Protein AF-A0A2V9K4S4-F1 (afdb_monomer)

Foldseek 3Di:
DDDDPVVVVVVVVVVVVVVPPPPPPQPDWFKKKKKWKDAPQKTKIWIAGPVRQKTKIKMFGRGHNFQDKFQAQDKDWNKDKAFRDWDVGTFIWMHHRNRTFRGKGKIKIKGWDIDHWHRDAFDKGKDKTKIKMKMKMWGFDDSPDPDTHTDWIKIWIWIWIKIWIWHWYPDVRTMIITRMIMIITITTIGTDDDPVVVVVVVVVVVVVVVVVVVVVVVVVD

Solvent-accessible surface area (backbone atoms only — not comparable to full-atom values): 11415 Å² total; per-residue (Å²): 136,85,77,66,73,69,63,58,55,56,56,48,51,58,50,50,58,65,68,69,49,91,66,80,65,74,53,68,74,37,60,32,39,34,41,33,38,36,20,77,32,23,36,34,41,40,39,36,22,92,85,64,47,35,36,40,36,28,37,28,48,86,36,60,50,48,61,48,78,35,54,54,69,36,86,35,81,53,60,47,73,50,66,44,32,38,72,91,43,32,43,28,27,34,34,49,74,84,50,69,17,61,32,39,41,52,32,40,38,36,44,32,55,72,45,61,56,80,81,43,74,77,36,80,42,77,46,81,38,57,27,38,37,40,34,41,45,35,28,21,36,50,87,92,42,99,73,54,44,80,74,49,38,30,40,38,38,40,39,35,41,35,40,36,39,29,33,23,42,98,47,91,76,46,30,34,42,26,33,35,33,39,38,42,38,42,36,35,39,33,53,51,81,54,72,68,58,55,50,52,48,52,53,50,50,51,55,50,53,54,51,55,54,52,54,55,59,62,75,75,109

Nearest PDB structures (foldseek):
  2rck-assembly2_B  TM=4.624E-01  e=2.978E+00  Galleria mellonella
  4afk-assembly1_A  TM=1.772E-01  e=1.217E+00  Pseudomonas aeruginosa PAO1
  8rqp-assembly1_A  TM=1.775E-01  e=1.724E+00  Pseudomonas aeruginosa
  4frt-assembly1_A  TM=1.230E-01  e=5.774E-01  Pseudomonas aeruginosa PAO1
  8the-assembly1_A  TM=1.384E-01  e=6.599E+00  Pseudomonas aeruginosa

pLDDT: mean 80.2, std 16.38, range [37.44, 97.75]

Structure (mmCIF, N/CA/C/O backbone):
data_AF-A0A2V9K4S4-F1
#
_entry.id   AF-A0A2V9K4S4-F1
#
loop_
_atom_site.group_PDB
_atom_site.id
_atom_site.type_symbol
_atom_site.label_atom_id
_atom_site.label_alt_id
_atom_site.label_comp_id
_atom_site.label_asym_id
_atom_site.label_entity_id
_atom_site.label_seq_id
_atom_site.pdbx_PDB_ins_code
_atom_site.Cartn_x
_atom_site.Cartn_y
_atom_site.Cartn_z
_atom_site.occupancy
_atom_site.B_iso_or_equiv
_atom_site.auth_seq_id
_atom_site.auth_comp_id
_atom_site.auth_asym_id
_atom_site.auth_atom_id
_atom_site.pdbx_PDB_model_num
ATOM 1 N N . MET A 1 1 ? -33.717 -17.480 49.286 1.00 43.88 1 MET A N 1
ATOM 2 C CA . MET A 1 1 ? -32.577 -16.594 49.624 1.00 43.88 1 MET A CA 1
ATOM 3 C C . MET A 1 1 ? -32.589 -15.380 48.701 1.00 43.88 1 MET A C 1
ATOM 5 O O . MET A 1 1 ? -32.418 -15.544 47.500 1.00 43.88 1 MET A O 1
ATOM 9 N N . LYS A 1 2 ? -32.867 -14.184 49.236 1.00 39.25 2 LYS A N 1
ATOM 10 C CA . LYS A 1 2 ? -32.843 -12.912 48.493 1.00 39.25 2 LYS A CA 1
ATOM 11 C C . LYS A 1 2 ? -31.396 -12.405 48.439 1.00 39.25 2 LYS A C 1
ATOM 13 O O . LYS A 1 2 ? -30.795 -12.186 49.483 1.00 39.25 2 LYS A O 1
ATOM 18 N N . LEU A 1 3 ? -30.833 -12.258 47.239 1.00 40.00 3 LEU A N 1
ATOM 19 C CA . LEU A 1 3 ? -29.542 -11.590 47.038 1.00 40.00 3 LEU A CA 1
ATOM 20 C C . LEU A 1 3 ? -29.690 -10.085 47.355 1.00 40.00 3 LEU A C 1
ATOM 22 O O . LEU A 1 3 ? -30.688 -9.496 46.931 1.00 40.00 3 LEU A O 1
ATOM 26 N N . PRO A 1 4 ? -28.740 -9.455 48.072 1.00 44.28 4 PRO A N 1
ATOM 27 C CA . PRO A 1 4 ? -28.798 -8.030 48.396 1.00 44.28 4 PRO A CA 1
ATOM 28 C C . PRO A 1 4 ? -28.756 -7.167 47.124 1.00 44.28 4 PRO A C 1
ATOM 30 O O . PRO A 1 4 ? -27.936 -7.382 46.228 1.00 44.28 4 PRO A O 1
ATOM 33 N N . GLY A 1 5 ? -29.675 -6.197 47.040 1.00 42.91 5 GLY A N 1
ATOM 34 C CA . GLY A 1 5 ? -29.972 -5.404 45.838 1.00 42.91 5 GLY A CA 1
ATOM 35 C C . GLY A 1 5 ? -28.813 -4.561 45.296 1.00 42.91 5 GLY A C 1
ATOM 36 O O . GLY A 1 5 ? -28.793 -4.252 44.108 1.00 42.91 5 GLY A O 1
ATOM 37 N N . THR A 1 6 ? -27.803 -4.270 46.111 1.00 46.97 6 THR A N 1
ATOM 38 C CA . THR A 1 6 ? -26.601 -3.524 45.712 1.00 46.97 6 THR A CA 1
ATOM 39 C C . THR A 1 6 ? -25.711 -4.291 44.731 1.00 46.97 6 THR A C 1
ATOM 41 O O . THR A 1 6 ? -25.115 -3.678 43.854 1.00 46.97 6 THR A O 1
ATOM 44 N N . PHE A 1 7 ? -25.688 -5.629 44.775 1.00 43.53 7 PHE A N 1
ATOM 45 C CA . PHE A 1 7 ? -24.858 -6.444 43.871 1.00 43.53 7 PHE A CA 1
ATOM 46 C C . PHE A 1 7 ? -25.401 -6.536 42.437 1.00 43.53 7 PHE A C 1
ATOM 48 O O . PHE A 1 7 ? -24.653 -6.833 41.504 1.00 43.53 7 PHE A O 1
ATOM 55 N N . ARG A 1 8 ? -26.705 -6.290 42.245 1.00 44.97 8 ARG A N 1
ATOM 56 C CA . ARG A 1 8 ? -27.320 -6.282 40.910 1.00 44.97 8 ARG A CA 1
ATOM 57 C C . ARG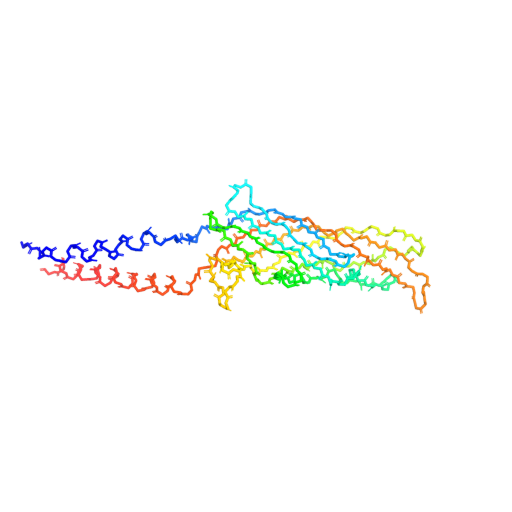 A 1 8 ? -26.934 -5.037 40.119 1.00 44.97 8 ARG A C 1
ATOM 59 O O . ARG A 1 8 ? -26.759 -5.145 38.915 1.00 44.97 8 ARG A O 1
ATOM 66 N N . VAL A 1 9 ? -26.750 -3.899 40.786 1.00 45.00 9 VAL A N 1
ATOM 67 C CA . VAL A 1 9 ? -26.486 -2.613 40.125 1.00 45.00 9 VAL A CA 1
ATOM 68 C C . VAL A 1 9 ? -25.034 -2.519 39.651 1.00 45.00 9 VAL A C 1
ATOM 70 O O . VAL A 1 9 ? -24.797 -2.153 38.505 1.00 45.00 9 VAL A O 1
ATOM 73 N N . THR A 1 10 ? -24.061 -2.952 40.460 1.00 46.62 10 THR A N 1
ATOM 74 C CA . THR A 1 10 ? -22.633 -2.918 40.085 1.00 46.62 10 THR A CA 1
ATOM 75 C C . THR A 1 10 ? -22.291 -3.914 38.976 1.00 46.62 10 THR A C 1
ATOM 77 O O . THR A 1 10 ? -21.499 -3.608 38.089 1.00 46.62 10 THR A O 1
ATOM 80 N N . GLY A 1 11 ? -22.917 -5.098 38.988 1.00 43.78 11 GLY A N 1
ATOM 81 C CA . GLY A 1 11 ? -22.757 -6.090 37.922 1.00 43.78 11 GLY A CA 1
ATOM 82 C C . GLY A 1 11 ? -23.377 -5.646 36.595 1.00 43.78 11 GLY A C 1
ATOM 83 O O . GLY A 1 11 ? -22.809 -5.925 35.543 1.00 43.78 11 GLY A O 1
ATOM 84 N N . PHE A 1 12 ? -24.503 -4.923 36.640 1.00 47.16 12 PHE A N 1
ATOM 85 C CA . PHE A 1 12 ? -25.131 -4.360 35.444 1.00 47.16 12 PHE A CA 1
ATOM 86 C C . PHE A 1 12 ? -24.310 -3.200 34.873 1.00 47.16 12 PHE A C 1
ATOM 88 O O . PHE A 1 12 ? -24.112 -3.171 33.667 1.00 47.16 12 PHE A O 1
ATOM 95 N N . PHE A 1 13 ? -23.753 -2.327 35.724 1.00 45.31 13 PHE A N 1
ATOM 96 C CA . PHE A 1 13 ? -22.882 -1.217 35.307 1.00 45.31 13 PHE A CA 1
ATOM 97 C C . PHE A 1 13 ? -21.573 -1.687 34.658 1.00 45.31 13 PHE A C 1
ATOM 99 O O . PHE A 1 13 ? -21.155 -1.145 33.640 1.00 45.31 13 PHE A O 1
ATOM 106 N N . LEU A 1 14 ? -20.936 -2.732 35.199 1.00 46.78 14 LEU A N 1
ATOM 107 C CA . LEU A 1 14 ? -19.751 -3.333 34.572 1.00 46.78 14 LEU A CA 1
ATOM 108 C C . LEU A 1 14 ? -20.085 -4.006 33.233 1.00 46.78 14 LEU A C 1
ATOM 110 O O . LEU A 1 14 ? -19.271 -3.949 32.312 1.00 46.78 14 LEU A O 1
ATOM 114 N N . LEU A 1 15 ? -21.279 -4.597 33.095 1.00 45.44 15 LEU A N 1
ATOM 115 C CA . LEU A 1 15 ? -21.742 -5.137 31.816 1.00 45.44 15 LEU A CA 1
ATOM 116 C C . LEU A 1 15 ? -22.005 -4.014 30.802 1.00 45.44 15 LEU A C 1
ATOM 118 O O . LEU A 1 15 ? -21.472 -4.073 29.699 1.00 45.44 15 LEU A O 1
ATOM 122 N N . THR A 1 16 ? -22.767 -2.976 31.155 1.00 47.03 16 THR A N 1
ATOM 123 C CA . THR A 1 16 ? -23.122 -1.887 30.228 1.00 47.03 16 THR A CA 1
ATOM 124 C C . THR A 1 16 ? -21.928 -1.020 29.838 1.00 47.03 16 THR A C 1
ATOM 126 O O . THR A 1 16 ? -21.837 -0.637 28.674 1.00 47.03 16 THR A O 1
ATOM 129 N N . CYS A 1 17 ? -20.963 -0.784 30.734 1.00 44.19 17 CYS A N 1
ATOM 130 C CA . CYS A 1 17 ? -19.711 -0.115 30.365 1.00 44.19 17 CYS A CA 1
ATOM 131 C C . CYS A 1 17 ? -18.834 -0.979 29.441 1.00 44.19 17 CYS A C 1
ATOM 133 O O . CYS A 1 17 ? -18.114 -0.435 28.614 1.00 44.19 17 CYS A O 1
ATOM 135 N N . CYS A 1 18 ? -18.918 -2.315 29.502 1.00 46.53 18 CYS A N 1
ATOM 136 C CA . CYS A 1 18 ? -18.235 -3.185 28.536 1.00 46.53 18 CYS A CA 1
ATOM 137 C C . CYS A 1 18 ? -18.920 -3.242 27.160 1.00 46.53 18 CYS A C 1
ATOM 139 O O . CYS A 1 18 ? -18.254 -3.585 26.186 1.00 46.53 18 CYS A O 1
ATOM 141 N N . PHE A 1 19 ? -20.220 -2.941 27.073 1.00 44.94 19 PHE A N 1
ATOM 142 C CA . PHE A 1 19 ? -20.984 -2.965 25.818 1.00 44.94 19 PHE A CA 1
ATOM 143 C C . PHE A 1 19 ? -21.022 -1.614 25.081 1.00 44.94 19 PHE A C 1
ATOM 145 O O . PHE A 1 19 ? -21.323 -1.613 23.895 1.00 44.94 19 PHE A O 1
ATOM 152 N N . ASN A 1 20 ? -20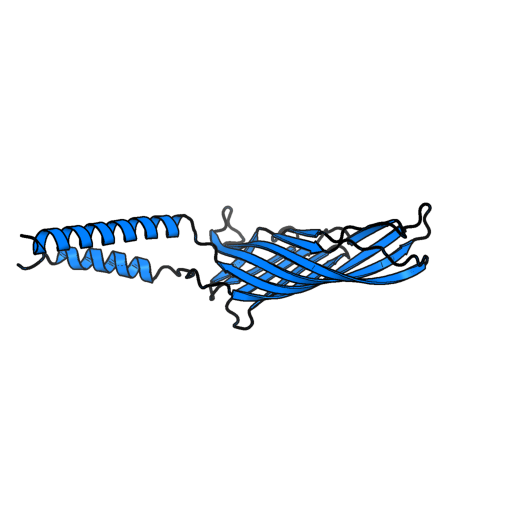.704 -0.496 25.749 1.00 37.44 20 ASN A N 1
ATOM 153 C CA . ASN A 1 20 ? -20.723 0.854 25.156 1.00 37.44 20 ASN A CA 1
ATOM 154 C C . ASN A 1 20 ? -19.343 1.467 24.882 1.00 37.44 20 ASN A C 1
ATOM 156 O O . ASN A 1 20 ? -19.267 2.588 24.388 1.00 37.44 20 ASN A O 1
ATOM 160 N N . ILE A 1 21 ? -18.245 0.760 25.163 1.00 42.72 21 ILE A N 1
ATOM 161 C CA . ILE A 1 21 ? -16.989 1.097 24.485 1.00 42.72 21 ILE A CA 1
ATOM 162 C C . ILE A 1 21 ? -17.223 0.705 23.022 1.00 42.72 21 ILE A C 1
ATOM 164 O O . ILE A 1 21 ? -17.661 -0.432 22.818 1.00 42.72 21 ILE A O 1
ATOM 168 N N . PRO A 1 22 ? -16.982 1.578 22.026 1.00 40.97 22 PRO A N 1
ATOM 169 C CA . PRO A 1 22 ? -16.933 1.178 20.625 1.00 40.97 22 PRO A CA 1
ATOM 170 C C . PRO A 1 22 ? -15.810 0.149 20.478 1.00 40.97 22 PRO A C 1
ATOM 172 O O . PRO A 1 22 ? -14.658 0.455 20.201 1.00 40.97 22 PRO A O 1
ATOM 175 N N . ARG A 1 23 ? -16.137 -1.103 20.787 1.00 44.53 23 ARG A N 1
ATOM 176 C CA . ARG A 1 23 ? -15.274 -2.245 20.587 1.00 44.53 23 ARG A CA 1
ATOM 177 C C . ARG A 1 23 ? -15.400 -2.522 19.113 1.00 44.53 23 ARG A C 1
ATOM 179 O O . ARG A 1 23 ? -16.420 -3.053 18.677 1.00 44.53 23 ARG A O 1
ATOM 186 N N . VAL A 1 24 ? -14.363 -2.161 18.370 1.00 47.00 24 VAL A N 1
ATOM 187 C CA . VAL A 1 24 ? -14.039 -2.848 17.127 1.00 47.00 24 VAL A CA 1
ATOM 188 C C . VAL A 1 24 ? -14.046 -4.327 17.507 1.00 47.00 24 VAL A C 1
ATOM 190 O O . VAL A 1 24 ? -13.157 -4.808 18.214 1.00 47.00 24 VAL A O 1
ATOM 193 N N . ARG A 1 25 ? -15.137 -5.037 17.190 1.00 50.06 25 ARG A N 1
ATOM 194 C CA . ARG A 1 25 ? -15.122 -6.494 17.250 1.00 50.06 25 ARG A CA 1
ATOM 195 C C . ARG A 1 25 ? -13.903 -6.900 16.432 1.00 50.06 25 ARG A C 1
ATOM 197 O O . ARG A 1 25 ? -13.607 -6.271 15.419 1.00 50.06 25 ARG A O 1
ATOM 204 N N . ALA A 1 26 ? -13.203 -7.944 16.860 1.00 52.16 26 ALA A N 1
ATOM 205 C CA . ALA A 1 26 ? -12.398 -8.707 15.922 1.00 52.16 26 ALA A CA 1
ATOM 206 C C . ALA A 1 26 ? -13.384 -9.352 14.935 1.00 52.16 26 ALA A C 1
ATOM 208 O O . ALA A 1 26 ? -13.735 -10.525 15.055 1.00 52.16 26 ALA A O 1
ATOM 209 N N . ASP A 1 27 ? -13.955 -8.528 14.061 1.00 62.06 27 ASP A N 1
ATOM 210 C CA . ASP A 1 27 ? -14.646 -8.968 12.877 1.00 62.06 27 ASP A CA 1
ATOM 211 C C . ASP A 1 27 ? -13.584 -9.714 12.071 1.00 62.06 27 ASP A C 1
ATOM 213 O O . ASP A 1 27 ? -12.399 -9.365 12.099 1.00 62.06 27 ASP A O 1
ATOM 217 N N . GLY A 1 28 ? -13.982 -10.844 11.491 1.00 75.06 28 GLY A N 1
ATOM 218 C CA . GLY A 1 28 ? -13.066 -11.686 10.734 1.00 75.06 28 GLY A CA 1
ATOM 219 C C . GLY A 1 28 ? -12.381 -10.912 9.599 1.00 75.06 28 GLY A C 1
ATOM 220 O O . GLY A 1 28 ? -12.667 -9.736 9.382 1.00 75.06 28 GLY A O 1
ATOM 221 N N . PRO A 1 29 ? -11.487 -11.567 8.848 1.00 90.56 29 PRO A N 1
ATOM 222 C CA . PRO A 1 29 ? -10.783 -10.928 7.742 1.00 90.56 29 PRO A CA 1
ATOM 223 C C . PRO A 1 29 ? -11.748 -10.166 6.819 1.00 90.56 29 PRO A C 1
ATOM 225 O O . PRO A 1 29 ? -12.690 -10.747 6.278 1.00 90.56 29 PRO A O 1
ATOM 228 N N . ILE A 1 30 ? -11.513 -8.866 6.661 1.00 94.81 30 ILE A N 1
ATOM 229 C CA . ILE A 1 30 ? -12.306 -7.965 5.826 1.00 94.81 30 ILE A CA 1
ATOM 230 C C . ILE A 1 30 ? -11.722 -8.020 4.414 1.00 94.81 30 ILE A C 1
ATOM 232 O O . ILE A 1 30 ? -10.539 -7.714 4.254 1.00 94.81 30 ILE A O 1
ATOM 236 N N . PRO A 1 31 ? -12.488 -8.397 3.377 1.00 96.56 31 PRO A N 1
ATOM 237 C CA . PRO A 1 31 ? -11.988 -8.370 2.011 1.00 96.56 31 PRO A CA 1
ATOM 238 C C . PRO A 1 31 ? -11.693 -6.929 1.585 1.00 96.56 31 PRO A C 1
ATOM 240 O O . PRO A 1 31 ? -12.513 -6.031 1.781 1.00 96.56 31 PRO A O 1
ATOM 243 N N . ILE A 1 32 ? -10.531 -6.713 0.977 1.00 97.50 32 ILE A N 1
ATOM 244 C CA . ILE A 1 32 ? -10.079 -5.398 0.523 1.00 97.50 32 ILE A CA 1
ATOM 245 C C . ILE A 1 32 ? -9.640 -5.428 -0.934 1.00 97.50 32 ILE A C 1
ATOM 247 O O . ILE A 1 32 ? -9.146 -6.432 -1.451 1.00 97.50 32 ILE A O 1
ATOM 251 N N . THR A 1 33 ? -9.774 -4.277 -1.577 1.00 97.62 33 THR A N 1
ATOM 252 C CA . THR A 1 33 ? -9.149 -3.959 -2.858 1.00 97.62 33 THR A CA 1
ATOM 253 C C . THR A 1 33 ? -8.431 -2.631 -2.735 1.00 97.62 33 THR A C 1
ATOM 255 O O . THR A 1 33 ? -8.777 -1.796 -1.894 1.00 97.62 33 THR A O 1
ATOM 258 N N . GLY A 1 34 ? -7.415 -2.433 -3.559 1.00 96.25 34 GLY A N 1
ATOM 259 C CA . GLY A 1 34 ? -6.669 -1.200 -3.510 1.00 96.25 34 GLY A CA 1
ATOM 260 C C . GLY A 1 34 ? -5.832 -0.933 -4.736 1.00 96.25 34 GLY A C 1
ATOM 261 O O . GLY A 1 34 ? -5.603 -1.789 -5.594 1.00 96.25 34 GLY A O 1
ATOM 262 N N . THR A 1 35 ? -5.382 0.306 -4.790 1.00 95.69 35 THR A N 1
ATOM 263 C CA . THR A 1 35 ? -4.448 0.801 -5.786 1.00 95.69 35 THR A CA 1
ATOM 264 C C . THR A 1 35 ? -3.362 1.607 -5.097 1.00 95.69 35 THR A C 1
ATOM 266 O O . THR A 1 35 ? -3.415 1.892 -3.897 1.00 95.69 35 THR A O 1
ATOM 269 N N . GLY A 1 36 ? -2.330 1.952 -5.843 1.00 92.19 36 GLY A N 1
ATOM 270 C CA . GLY A 1 36 ? -1.279 2.818 -5.352 1.00 92.19 36 GLY A CA 1
ATOM 271 C C . GLY A 1 36 ? -0.332 3.193 -6.463 1.00 92.19 36 GLY A C 1
ATOM 272 O O . GLY A 1 36 ? -0.444 2.705 -7.591 1.00 92.19 36 GLY A O 1
ATOM 273 N N . TYR A 1 37 ? 0.633 4.030 -6.128 1.00 90.94 37 TYR A N 1
ATOM 274 C CA . TYR A 1 37 ? 1.736 4.317 -7.021 1.00 90.94 37 TYR A CA 1
ATOM 275 C C . TYR A 1 37 ? 2.981 4.737 -6.240 1.00 90.94 37 TYR A C 1
ATOM 277 O O . TYR A 1 37 ? 2.898 5.133 -5.079 1.00 90.94 37 TYR A O 1
ATOM 285 N N . LEU A 1 38 ? 4.134 4.659 -6.891 1.00 89.06 38 LEU A N 1
ATOM 286 C CA . LEU A 1 38 ? 5.414 5.153 -6.395 1.00 89.06 38 LEU A CA 1
ATOM 287 C C . LEU A 1 38 ? 6.176 5.750 -7.569 1.00 89.06 38 LEU A C 1
ATOM 289 O O . LEU A 1 38 ? 6.347 5.089 -8.591 1.00 89.06 38 LEU A O 1
ATOM 293 N N . GLY A 1 39 ? 6.636 6.985 -7.421 1.00 84.69 39 GLY A N 1
ATOM 294 C CA . GLY A 1 39 ? 7.411 7.696 -8.429 1.00 84.69 39 GLY A CA 1
ATOM 295 C C . GLY A 1 39 ? 7.022 9.164 -8.503 1.00 84.69 39 GLY A C 1
ATOM 296 O O . GLY A 1 39 ? 6.068 9.606 -7.861 1.00 84.69 39 GLY A O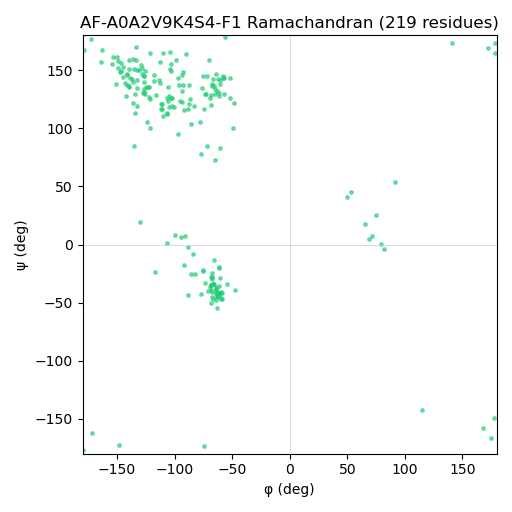 1
ATOM 297 N N . SER A 1 40 ? 7.759 9.939 -9.299 1.00 79.31 40 SER A N 1
ATOM 298 C CA . SER A 1 40 ? 7.464 11.369 -9.496 1.00 79.31 40 SER A CA 1
ATOM 299 C C . SER A 1 40 ? 7.361 12.149 -8.175 1.00 79.31 40 SER A C 1
ATOM 301 O O . SER A 1 40 ? 6.422 12.915 -7.969 1.00 79.31 40 SER A O 1
ATOM 303 N N . ASP A 1 41 ? 8.309 11.914 -7.265 1.00 84.88 41 ASP A N 1
ATOM 304 C CA . ASP A 1 41 ? 8.401 12.571 -5.952 1.00 84.88 41 ASP A CA 1
ATOM 305 C C . ASP A 1 41 ? 7.245 12.250 -4.982 1.00 84.88 41 ASP A C 1
ATOM 307 O O . ASP A 1 41 ? 7.010 12.945 -3.990 1.00 84.88 41 ASP A O 1
ATOM 311 N N . SER A 1 42 ? 6.499 11.174 -5.244 1.00 87.00 42 SER A N 1
ATOM 312 C CA . SER A 1 42 ? 5.418 10.748 -4.360 1.00 87.00 42 SER A CA 1
ATOM 313 C C . SE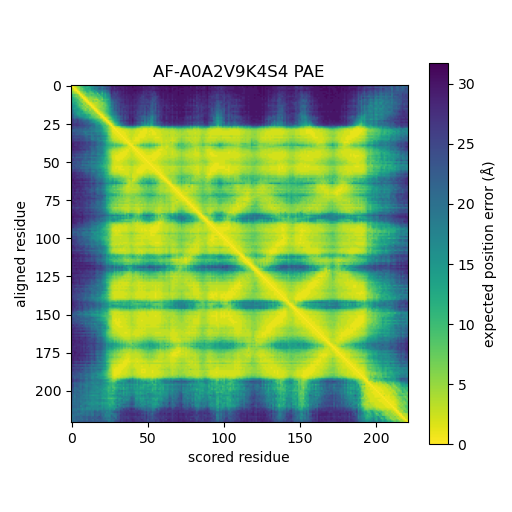R A 1 42 ? 5.229 9.236 -4.307 1.00 87.00 42 SER A C 1
ATOM 315 O O . SER A 1 42 ? 5.620 8.492 -5.206 1.00 87.00 42 SER A O 1
ATOM 317 N N . ALA A 1 43 ? 4.638 8.774 -3.212 1.00 89.50 43 ALA A N 1
ATOM 318 C CA . ALA A 1 43 ? 4.203 7.396 -3.053 1.00 89.50 43 ALA A CA 1
ATOM 319 C C . ALA A 1 43 ? 2.851 7.382 -2.353 1.00 89.50 43 ALA A C 1
ATOM 321 O O . ALA A 1 43 ? 2.653 8.106 -1.377 1.00 89.50 43 ALA A O 1
ATOM 322 N N . ALA A 1 44 ? 1.921 6.575 -2.843 1.00 91.12 44 ALA A N 1
ATOM 323 C CA . ALA A 1 44 ? 0.592 6.497 -2.274 1.00 91.12 44 ALA A CA 1
ATOM 324 C C . ALA A 1 44 ? 0.014 5.090 -2.338 1.00 91.12 44 ALA A C 1
ATOM 326 O O . ALA A 1 44 ? 0.312 4.313 -3.247 1.00 91.12 44 ALA A O 1
ATOM 327 N N . PHE A 1 45 ? -0.879 4.801 -1.400 1.00 92.75 45 PHE A N 1
ATOM 328 C CA . PHE A 1 45 ? -1.763 3.650 -1.454 1.00 92.75 45 PHE A CA 1
ATOM 329 C C . PHE A 1 45 ? -3.181 4.060 -1.062 1.00 92.75 45 PHE A C 1
ATOM 331 O O . PHE A 1 45 ? -3.390 4.971 -0.257 1.00 92.75 45 PHE A O 1
ATOM 338 N N . PHE A 1 46 ? -4.149 3.339 -1.612 1.00 95.06 46 PHE A N 1
ATOM 339 C CA . PHE A 1 46 ? -5.571 3.485 -1.355 1.00 95.06 46 PHE A CA 1
ATOM 340 C C . PHE A 1 46 ? -6.157 2.091 -1.192 1.00 95.06 46 PHE A C 1
ATOM 342 O O . PHE A 1 46 ? -6.047 1.269 -2.097 1.00 95.06 46 PHE A O 1
ATOM 349 N N . ILE A 1 47 ? -6.771 1.828 -0.046 1.00 96.69 47 ILE A N 1
ATOM 350 C CA . ILE A 1 47 ? -7.401 0.559 0.299 1.00 96.69 47 ILE A CA 1
ATOM 351 C C . ILE A 1 47 ? -8.855 0.833 0.639 1.00 96.69 47 ILE A C 1
ATOM 353 O O . ILE A 1 47 ? -9.163 1.760 1.390 1.00 96.69 47 ILE A O 1
ATOM 357 N N . THR A 1 48 ? -9.743 -0.002 0.116 1.00 97.50 48 THR A N 1
ATOM 358 C CA . THR A 1 48 ? -11.173 0.030 0.418 1.00 97.50 48 THR A CA 1
ATOM 359 C C . THR A 1 48 ? -11.718 -1.385 0.516 1.00 97.50 48 THR A C 1
ATOM 361 O O . THR A 1 48 ? -11.270 -2.285 -0.202 1.00 97.50 48 THR A O 1
ATOM 364 N N . SER A 1 49 ? -12.691 -1.591 1.393 1.00 96.88 49 SER A N 1
ATOM 365 C CA . SER A 1 49 ? -13.500 -2.802 1.408 1.00 96.88 49 SER A CA 1
ATOM 366 C C . SER A 1 49 ? -14.788 -2.601 0.595 1.00 96.88 49 SER A C 1
ATOM 368 O O . SER A 1 49 ? -15.353 -1.504 0.596 1.00 96.88 49 SER A O 1
ATOM 370 N N . PRO A 1 50 ? -15.298 -3.642 -0.090 1.00 94.06 50 PRO A N 1
ATOM 371 C CA . PRO A 1 50 ? -16.530 -3.535 -0.878 1.00 94.06 50 PRO A CA 1
ATOM 372 C C . PRO A 1 50 ? -17.774 -3.159 -0.063 1.00 94.06 50 PRO A C 1
ATOM 374 O O . PRO A 1 50 ? -18.705 -2.561 -0.593 1.00 94.06 50 PRO A O 1
ATOM 377 N N . ASP A 1 51 ? -17.801 -3.524 1.218 1.00 92.38 51 ASP A N 1
ATOM 378 C CA . ASP A 1 51 ? -18.896 -3.243 2.151 1.00 92.38 51 ASP A CA 1
ATOM 379 C C . ASP A 1 51 ? -18.750 -1.892 2.879 1.00 92.38 51 ASP A C 1
ATOM 381 O O . ASP A 1 51 ? -19.615 -1.526 3.673 1.00 92.38 51 ASP A O 1
ATOM 385 N N . GLY A 1 52 ? -17.660 -1.156 2.635 1.00 92.62 52 GLY A N 1
ATOM 386 C CA . GLY A 1 52 ? -17.357 0.110 3.303 1.00 92.62 52 GLY A CA 1
ATOM 387 C C . GLY A 1 52 ? -16.954 -0.013 4.778 1.00 92.62 52 GLY A C 1
ATOM 388 O O . GLY A 1 52 ? -16.809 1.011 5.445 1.00 92.62 52 GLY A O 1
ATOM 389 N N . SER A 1 53 ? -16.763 -1.229 5.303 1.00 93.31 53 SER A N 1
ATOM 390 C CA . SER A 1 53 ? -16.290 -1.458 6.675 1.00 93.31 53 SER A CA 1
ATOM 391 C C . SER A 1 53 ? -14.847 -1.007 6.908 1.00 93.31 53 SER A C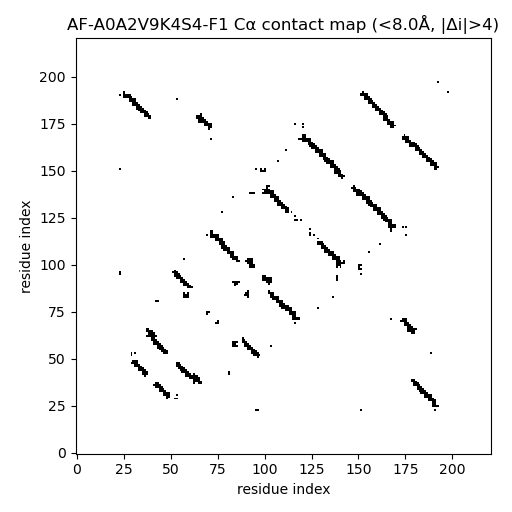 1
ATOM 393 O O . SER A 1 53 ? -14.491 -0.696 8.043 1.00 93.31 53 SER A O 1
ATOM 395 N N . PHE A 1 54 ? -14.016 -0.931 5.868 1.00 95.94 54 PHE A N 1
ATOM 396 C CA . PHE A 1 54 ? -12.630 -0.497 5.977 1.00 95.94 54 PHE A CA 1
ATOM 397 C C . PHE A 1 54 ? -12.217 0.409 4.820 1.00 95.94 54 PHE A C 1
ATOM 399 O O . PHE A 1 54 ? -12.464 0.128 3.645 1.00 95.94 54 PHE A O 1
ATOM 406 N N . SER A 1 55 ? -11.514 1.485 5.154 1.00 97.00 55 SER A N 1
ATOM 407 C CA . SER A 1 55 ? -10.801 2.310 4.188 1.00 97.00 55 SER A CA 1
ATOM 408 C C . SER A 1 55 ? -9.510 2.840 4.790 1.00 97.00 55 SER A C 1
ATOM 410 O O . SER A 1 55 ? -9.449 3.173 5.972 1.00 97.00 55 SER A O 1
ATOM 412 N N . ALA A 1 56 ? -8.466 2.936 3.979 1.00 95.88 56 ALA A N 1
ATOM 413 C CA . ALA A 1 56 ? -7.208 3.541 4.384 1.00 95.88 56 ALA A CA 1
ATOM 414 C C . ALA A 1 56 ? -6.520 4.154 3.172 1.00 95.88 56 ALA A C 1
ATOM 416 O O . ALA A 1 56 ? -6.474 3.558 2.099 1.00 95.88 56 ALA A O 1
ATOM 417 N N . SER A 1 57 ? -5.956 5.338 3.347 1.00 94.00 57 SER A N 1
ATOM 418 C CA . SER A 1 57 ? -5.139 5.970 2.322 1.00 94.00 57 SER A CA 1
ATOM 419 C C . SER A 1 57 ? -3.951 6.674 2.945 1.00 94.00 57 SER A C 1
ATOM 421 O O . SER A 1 57 ? -4.030 7.201 4.058 1.00 94.00 57 SER A O 1
ATOM 423 N N . SER A 1 58 ? -2.845 6.685 2.218 1.00 92.31 58 SER A N 1
ATOM 424 C CA . SER A 1 58 ? -1.688 7.511 2.531 1.00 92.31 58 SER A CA 1
ATOM 425 C C . SER A 1 58 ? -1.081 7.997 1.229 1.00 92.31 58 SER A C 1
ATOM 427 O O . SER A 1 58 ? -1.000 7.236 0.269 1.00 92.31 58 SER A O 1
ATOM 429 N N . ALA A 1 59 ? -0.667 9.257 1.206 1.00 89.69 59 ALA A N 1
ATOM 430 C CA . ALA A 1 59 ? 0.069 9.873 0.119 1.00 89.69 59 ALA A CA 1
ATOM 431 C C . ALA A 1 59 ? 1.236 10.664 0.710 1.00 89.69 59 ALA A C 1
ATOM 433 O O . ALA A 1 59 ? 1.033 11.659 1.407 1.00 89.69 59 ALA A O 1
ATOM 434 N N . ALA A 1 60 ? 2.450 10.208 0.430 1.00 85.06 60 ALA A N 1
ATOM 435 C CA . ALA A 1 60 ? 3.705 10.830 0.813 1.00 85.06 60 ALA A CA 1
ATOM 436 C C . ALA A 1 60 ? 4.263 11.673 -0.343 1.00 85.06 60 ALA A C 1
ATOM 438 O O . ALA A 1 60 ? 4.170 11.278 -1.507 1.00 85.06 60 ALA A O 1
ATOM 439 N N . LYS A 1 61 ? 4.873 12.809 -0.009 1.00 83.38 61 LYS A N 1
ATOM 440 C CA . LYS A 1 61 ? 5.677 13.669 -0.891 1.00 83.38 61 LYS A CA 1
ATOM 441 C C . LYS A 1 61 ? 7.151 13.578 -0.489 1.00 83.38 61 LYS A C 1
ATOM 443 O O . LYS A 1 61 ? 7.453 13.134 0.619 1.00 83.38 61 LYS A O 1
ATOM 448 N N . GLY A 1 62 ? 8.066 14.024 -1.346 1.00 77.88 62 GLY A N 1
ATOM 449 C CA . GLY A 1 62 ? 9.502 13.961 -1.045 1.00 77.88 62 GLY A CA 1
ATOM 450 C C . GLY A 1 62 ? 10.067 12.547 -1.180 1.00 77.88 62 GLY A C 1
ATOM 451 O O . GLY A 1 62 ? 11.013 12.182 -0.481 1.00 77.88 62 GLY A O 1
ATOM 452 N N . TRP A 1 63 ? 9.427 11.713 -1.998 1.00 78.81 63 TRP A N 1
ATOM 453 C CA . TRP A 1 63 ? 9.837 10.332 -2.227 1.00 78.81 63 TRP A CA 1
ATOM 454 C C . TRP A 1 63 ? 10.822 10.227 -3.386 1.00 78.81 63 TRP A C 1
ATOM 456 O O . TRP A 1 63 ? 10.946 11.137 -4.197 1.00 78.81 63 TRP A O 1
ATOM 466 N N . SER A 1 64 ? 11.518 9.092 -3.501 1.00 78.69 64 SER A N 1
ATOM 467 C CA . SER A 1 64 ? 12.372 8.855 -4.669 1.00 78.69 64 SER A CA 1
ATOM 468 C C . SER A 1 64 ? 11.580 9.089 -5.961 1.00 78.69 64 SER A C 1
ATOM 470 O O . SER A 1 64 ? 10.521 8.495 -6.172 1.00 78.69 64 SER A O 1
ATOM 472 N N . SER A 1 65 ? 12.104 9.946 -6.840 1.00 74.81 65 SER A N 1
ATOM 473 C CA . SER A 1 65 ? 11.533 10.193 -8.170 1.00 74.81 65 SER A CA 1
ATOM 474 C C . SER A 1 65 ? 11.614 8.969 -9.082 1.00 74.81 65 SER A C 1
ATOM 476 O O . SER A 1 65 ? 10.954 8.936 -10.119 1.00 74.81 65 SER A O 1
ATOM 478 N N . LEU A 1 66 ? 12.409 7.975 -8.681 1.00 82.94 66 LEU A N 1
ATOM 479 C CA . LEU A 1 66 ? 12.598 6.710 -9.362 1.00 82.94 66 LEU A CA 1
ATOM 480 C C . LEU A 1 66 ? 12.033 5.569 -8.529 1.00 82.94 66 LEU A C 1
ATOM 482 O O . LEU A 1 66 ? 12.281 5.474 -7.322 1.00 82.94 66 LEU A O 1
ATOM 486 N N . TRP A 1 67 ? 11.375 4.644 -9.213 1.00 83.75 67 TRP A N 1
ATOM 487 C CA . TRP A 1 67 ? 11.137 3.320 -8.677 1.00 83.75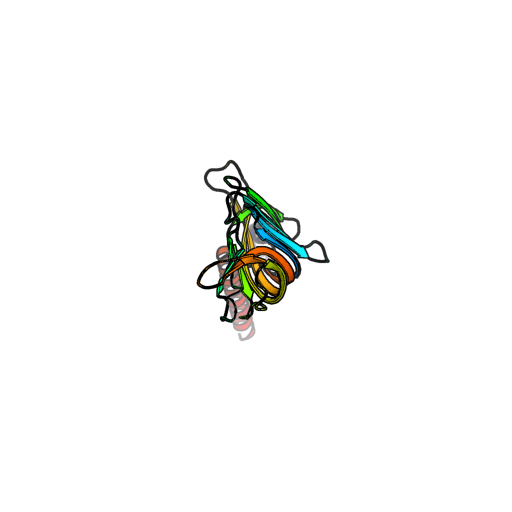 67 TRP A CA 1
ATOM 488 C C . TRP A 1 67 ? 12.455 2.590 -8.444 1.00 83.75 67 TRP A C 1
ATOM 490 O O . TRP A 1 67 ? 12.727 2.111 -7.345 1.00 83.75 67 TRP A O 1
ATOM 500 N N . GLY A 1 68 ? 13.290 2.492 -9.472 1.00 87.12 68 GLY A N 1
ATOM 501 C CA . GLY A 1 68 ? 14.508 1.701 -9.413 1.00 87.12 68 GLY A CA 1
ATOM 502 C C . GLY A 1 68 ? 15.303 1.776 -10.703 1.00 87.12 68 GLY A C 1
ATOM 503 O O . GLY A 1 68 ? 14.821 2.270 -11.721 1.00 87.12 68 GLY A O 1
ATOM 504 N N . ILE A 1 69 ? 16.535 1.291 -10.626 1.00 88.56 69 ILE A N 1
ATOM 505 C CA . ILE A 1 69 ? 17.471 1.237 -11.742 1.00 88.56 69 ILE A CA 1
ATOM 506 C C . ILE A 1 69 ? 17.958 -0.202 -11.851 1.00 88.56 69 ILE A C 1
ATOM 508 O O . ILE A 1 69 ? 18.301 -0.821 -10.843 1.00 88.56 69 ILE A O 1
ATOM 512 N N . CYS A 1 70 ? 17.969 -0.704 -13.075 1.00 89.31 70 CYS A N 1
ATOM 513 C CA . CYS A 1 70 ? 18.257 -2.080 -13.430 1.00 89.31 70 CYS A CA 1
ATOM 514 C C . CYS A 1 70 ? 19.361 -2.138 -14.474 1.00 89.31 70 CYS A C 1
ATOM 516 O O . CYS A 1 70 ? 19.408 -1.278 -15.346 1.00 89.31 70 CYS A O 1
ATOM 518 N N . LEU A 1 71 ? 20.223 -3.151 -14.416 1.00 87.56 71 LEU A N 1
ATOM 519 C CA . LEU A 1 71 ? 21.099 -3.474 -15.542 1.00 87.56 71 LEU A CA 1
ATOM 520 C C . LEU A 1 71 ? 20.274 -4.180 -16.623 1.00 87.56 71 LEU A C 1
ATOM 522 O O . LEU A 1 71 ? 19.488 -5.077 -16.315 1.00 87.56 71 LEU A O 1
ATOM 526 N N . GLN A 1 72 ? 20.450 -3.775 -17.881 1.00 84.00 72 GLN A N 1
ATOM 527 C CA . GLN A 1 72 ? 19.775 -4.431 -19.002 1.00 84.00 72 GLN A CA 1
ATOM 528 C C . GLN A 1 72 ? 20.207 -5.898 -19.101 1.00 84.00 72 GLN A C 1
ATOM 530 O O . GLN A 1 72 ? 21.400 -6.197 -19.099 1.00 84.00 72 GLN A O 1
ATOM 535 N N . GLY A 1 73 ? 19.234 -6.807 -19.209 1.00 78.56 73 GLY A N 1
ATOM 536 C CA . GLY A 1 73 ? 19.478 -8.252 -19.303 1.00 78.56 73 GLY A CA 1
ATOM 537 C C . GLY A 1 73 ? 19.792 -8.955 -17.976 1.00 78.56 73 GLY A C 1
ATOM 538 O O . GLY A 1 73 ? 19.969 -10.171 -17.975 1.00 78.56 73 GLY A O 1
ATOM 539 N N . GLU A 1 74 ? 19.811 -8.227 -16.858 1.00 85.50 74 GLU A N 1
ATOM 540 C CA . GLU A 1 74 ? 20.064 -8.773 -15.522 1.00 85.50 74 GLU A CA 1
ATOM 541 C C . GLU A 1 74 ? 18.780 -8.899 -14.693 1.00 85.50 74 GLU A C 1
ATOM 543 O O . GLU A 1 74 ? 17.728 -8.337 -15.010 1.00 85.50 74 GLU A O 1
ATOM 548 N N . VAL A 1 75 ? 18.879 -9.653 -13.599 1.00 86.19 75 VAL A N 1
ATOM 549 C CA . VAL A 1 75 ? 17.776 -9.857 -12.657 1.00 86.19 75 VAL A CA 1
ATOM 550 C C . VAL A 1 75 ? 17.543 -8.601 -11.816 1.00 86.19 75 VAL A C 1
ATOM 552 O O . VAL A 1 75 ? 18.460 -8.092 -11.172 1.00 86.19 75 VAL A O 1
ATOM 555 N N . CYS A 1 76 ? 16.290 -8.158 -11.756 1.00 86.75 76 CYS A N 1
ATOM 556 C CA . CYS A 1 76 ? 15.849 -7.027 -10.951 1.00 86.75 76 CYS A CA 1
ATOM 557 C C . CYS A 1 76 ? 14.834 -7.391 -9.878 1.00 86.75 76 CYS A C 1
ATOM 559 O O . CYS A 1 76 ? 13.965 -8.235 -10.089 1.00 86.75 76 CYS A O 1
ATOM 561 N N . ASP A 1 77 ? 14.927 -6.693 -8.744 1.00 85.06 77 ASP A N 1
ATOM 562 C CA . ASP A 1 77 ? 14.015 -6.825 -7.612 1.00 85.06 77 ASP A CA 1
ATOM 563 C C . ASP A 1 77 ? 12.897 -5.770 -7.675 1.00 85.06 77 ASP A C 1
ATOM 565 O O . ASP A 1 77 ? 13.138 -4.559 -7.726 1.00 85.06 77 ASP A O 1
ATOM 569 N N . ALA A 1 78 ? 11.655 -6.249 -7.664 1.00 83.62 78 ALA A N 1
ATOM 570 C CA . ALA A 1 78 ? 10.443 -5.437 -7.639 1.00 83.62 78 ALA A CA 1
ATOM 571 C C . ALA A 1 78 ? 9.953 -5.131 -6.209 1.00 83.62 78 ALA A C 1
ATOM 573 O O . ALA A 1 78 ? 8.863 -4.584 -6.036 1.00 83.62 78 ALA A O 1
ATOM 574 N N . THR A 1 79 ? 10.719 -5.481 -5.177 1.00 86.38 79 THR A N 1
ATOM 575 C CA . THR A 1 79 ? 10.334 -5.260 -3.782 1.00 86.38 79 THR A CA 1
ATOM 576 C C . THR A 1 79 ? 10.419 -3.783 -3.409 1.00 86.38 79 THR A C 1
ATOM 578 O O . THR A 1 79 ? 11.438 -3.117 -3.620 1.00 86.38 79 THR A O 1
ATOM 581 N N . LYS A 1 80 ? 9.342 -3.256 -2.819 1.00 84.62 80 LYS A N 1
ATOM 582 C CA . LYS A 1 80 ? 9.263 -1.896 -2.275 1.00 84.62 80 LYS A CA 1
ATOM 583 C C . LYS A 1 80 ? 8.467 -1.866 -0.987 1.00 84.62 80 LYS A C 1
ATOM 585 O O . LYS A 1 80 ? 7.389 -2.436 -0.894 1.00 84.62 80 LYS A O 1
ATOM 590 N N . VAL A 1 81 ? 8.969 -1.112 -0.018 1.00 85.94 81 VAL A N 1
ATOM 591 C CA . VAL A 1 81 ? 8.240 -0.796 1.210 1.00 85.94 81 VAL A CA 1
ATOM 592 C C . VAL A 1 81 ? 7.705 0.613 1.077 1.00 85.94 81 VAL A C 1
ATOM 594 O O . VAL A 1 81 ? 8.506 1.532 0.952 1.00 85.94 81 VAL A O 1
ATOM 597 N N . ILE A 1 82 ? 6.386 0.785 1.123 1.00 84.56 82 ILE A N 1
ATOM 598 C CA . ILE A 1 82 ? 5.727 2.088 1.210 1.00 84.56 82 ILE A CA 1
ATOM 599 C C . ILE A 1 82 ? 5.393 2.352 2.684 1.00 84.56 82 ILE A C 1
ATOM 601 O O . ILE A 1 82 ? 4.362 1.876 3.172 1.00 84.56 82 ILE A O 1
ATOM 605 N N . PRO A 1 83 ? 6.242 3.079 3.439 1.00 81.94 83 PRO A N 1
ATOM 606 C CA . PRO A 1 83 ? 5.860 3.605 4.739 1.00 81.94 83 PRO A CA 1
ATOM 607 C C . PRO A 1 83 ? 4.624 4.489 4.637 1.00 81.94 83 PRO A C 1
ATOM 609 O O . PRO A 1 83 ? 4.477 5.294 3.714 1.00 81.94 83 PRO A O 1
ATOM 612 N N . VAL A 1 84 ? 3.785 4.404 5.660 1.00 82.75 84 VAL A N 1
ATOM 613 C CA . VAL A 1 84 ? 2.778 5.423 5.909 1.00 82.75 84 VAL A CA 1
ATOM 614 C C . VAL A 1 84 ? 3.497 6.693 6.338 1.00 82.75 84 VAL A C 1
ATOM 616 O O . VAL A 1 84 ? 4.191 6.702 7.358 1.00 82.75 84 VAL A O 1
ATOM 619 N N . GLN A 1 85 ? 3.318 7.775 5.584 1.00 73.75 85 GLN A N 1
ATOM 620 C CA . GLN A 1 85 ? 3.805 9.082 6.005 1.00 73.75 85 GLN A CA 1
ATOM 621 C C . GLN A 1 85 ? 2.658 9.931 6.535 1.00 73.75 85 GLN A C 1
ATOM 623 O O . GLN A 1 85 ? 1.618 10.105 5.897 1.00 73.75 85 GLN A O 1
ATOM 628 N N . GLY A 1 86 ? 2.874 10.422 7.753 1.00 64.25 86 GLY A N 1
ATOM 629 C CA . GLY A 1 86 ? 1.978 11.332 8.436 1.00 64.25 86 GLY A CA 1
ATOM 630 C C . GLY A 1 86 ? 2.043 12.758 7.869 1.00 64.25 86 GLY A C 1
ATOM 631 O O . GLY A 1 86 ? 2.724 13.027 6.877 1.00 64.25 86 GLY A O 1
ATOM 632 N N . PRO A 1 87 ? 1.356 13.700 8.525 1.00 60.16 87 PRO A N 1
ATOM 633 C CA . PRO A 1 87 ? 1.056 15.022 7.975 1.00 60.16 87 PRO A CA 1
ATOM 634 C C . PRO A 1 87 ? 2.232 15.922 7.630 1.00 60.16 87 PRO A C 1
ATOM 636 O O . PRO A 1 87 ? 2.069 16.885 6.886 1.00 60.16 87 PRO A O 1
ATOM 639 N N . THR A 1 88 ? 3.408 15.650 8.185 1.00 67.25 88 THR A N 1
ATOM 640 C CA . THR A 1 88 ? 4.596 16.469 7.947 1.00 67.25 88 THR A CA 1
ATOM 641 C C . THR A 1 88 ? 5.052 16.394 6.494 1.00 67.25 88 THR A C 1
ATOM 643 O O . THR A 1 88 ? 5.504 17.398 5.957 1.00 67.25 88 THR A O 1
ATOM 646 N N . ASN A 1 89 ? 4.872 15.236 5.850 1.00 70.94 89 ASN A N 1
ATOM 647 C CA . ASN A 1 89 ? 5.335 14.969 4.487 1.00 70.94 89 ASN A CA 1
ATOM 648 C C . ASN A 1 89 ? 4.227 14.388 3.596 1.00 70.94 89 ASN A C 1
ATOM 650 O O . ASN A 1 89 ? 4.512 13.774 2.571 1.00 70.94 89 ASN A O 1
ATOM 654 N N . GLY A 1 90 ? 2.955 14.543 3.966 1.00 80.31 90 GLY A N 1
ATOM 655 C CA . GLY A 1 90 ? 1.878 13.875 3.250 1.00 80.31 90 GLY A CA 1
ATOM 656 C C . GLY A 1 90 ? 0.498 14.040 3.861 1.00 80.31 90 GLY A C 1
ATOM 657 O O . GLY A 1 90 ? 0.264 14.879 4.726 1.00 80.31 90 GLY A O 1
ATOM 658 N N . GLN A 1 91 ? -0.428 13.219 3.387 1.00 86.31 91 GLN A N 1
ATOM 659 C CA . GLN A 1 91 ? -1.747 13.039 3.979 1.00 86.31 91 GLN A CA 1
ATOM 660 C C . GLN A 1 91 ? -1.965 11.554 4.234 1.00 86.31 91 GLN A C 1
ATOM 662 O O . GLN A 1 91 ? -1.507 10.702 3.475 1.00 86.31 91 GLN A O 1
ATOM 667 N N . SER A 1 92 ? -2.659 11.236 5.316 1.00 92.31 92 SER A N 1
ATOM 668 C CA . SER A 1 92 ? -3.088 9.874 5.597 1.00 92.31 92 SER A CA 1
ATOM 669 C C . SER A 1 92 ? -4.395 9.908 6.365 1.00 92.31 92 SER A C 1
ATOM 671 O O . SER A 1 92 ? -4.716 10.919 6.979 1.00 92.31 92 SER A O 1
ATOM 673 N N . GLY A 1 93 ? -5.150 8.824 6.312 1.00 93.69 93 GLY A N 1
ATOM 674 C CA . GLY A 1 93 ? -6.394 8.693 7.055 1.00 93.69 93 GLY A CA 1
ATOM 675 C C . GLY A 1 93 ? -7.137 7.433 6.655 1.00 93.69 93 GLY A C 1
ATOM 676 O O . GLY A 1 93 ? -6.786 6.765 5.677 1.00 93.69 93 GLY A O 1
ATOM 677 N N . GLY A 1 94 ? -8.168 7.097 7.415 1.00 95.25 94 GLY A N 1
ATOM 678 C CA . GLY A 1 94 ? -8.951 5.901 7.150 1.00 95.25 94 GLY A CA 1
ATOM 679 C C . GLY A 1 94 ? -10.092 5.715 8.128 1.00 95.25 94 GLY A C 1
ATOM 680 O O . GLY A 1 94 ? -10.319 6.537 9.015 1.00 95.25 94 GLY A O 1
ATOM 681 N N . SER A 1 95 ? -10.804 4.611 7.979 1.00 95.62 95 SER A N 1
ATOM 682 C CA . SER A 1 95 ? -11.860 4.218 8.897 1.00 95.62 95 SER A CA 1
ATOM 683 C C . SER A 1 95 ? -11.943 2.705 9.014 1.00 95.62 95 SER A C 1
ATOM 685 O O . SER A 1 95 ? -11.669 1.989 8.052 1.00 95.62 95 SER A O 1
ATOM 687 N N . LEU A 1 96 ? -12.336 2.234 10.195 1.00 94.62 96 LEU A N 1
ATOM 688 C CA . LEU A 1 96 ? -12.655 0.835 10.452 1.00 94.62 96 LEU A CA 1
ATOM 689 C C . LEU A 1 96 ? -13.983 0.763 11.206 1.00 94.62 96 LEU A C 1
ATOM 691 O O . LEU A 1 96 ? -14.102 1.313 12.300 1.00 94.62 96 LEU A O 1
ATOM 695 N N . ASN A 1 97 ? -14.989 0.108 10.627 1.00 91.81 97 ASN A N 1
ATOM 696 C CA . ASN A 1 97 ? -16.329 -0.060 11.193 1.00 91.81 97 ASN A CA 1
ATOM 697 C C . ASN A 1 97 ? -16.953 1.262 11.689 1.00 91.81 97 ASN A C 1
ATOM 699 O O . ASN A 1 97 ? -17.557 1.324 12.759 1.00 91.81 97 ASN A O 1
ATOM 703 N N . GLY A 1 98 ? -16.767 2.344 10.925 1.00 89.25 98 GLY A N 1
ATOM 704 C CA . GLY A 1 98 ? -17.249 3.687 11.268 1.00 89.25 98 GLY A CA 1
ATOM 705 C C . GLY A 1 98 ? -16.366 4.473 12.248 1.00 89.25 98 GLY A C 1
ATOM 706 O O . GLY A 1 98 ? -16.635 5.648 12.491 1.00 89.25 98 GLY A O 1
ATOM 707 N N . VAL A 1 99 ? -15.291 3.881 12.778 1.00 91.62 99 VAL A N 1
ATOM 708 C CA . VAL A 1 99 ? -14.295 4.580 13.60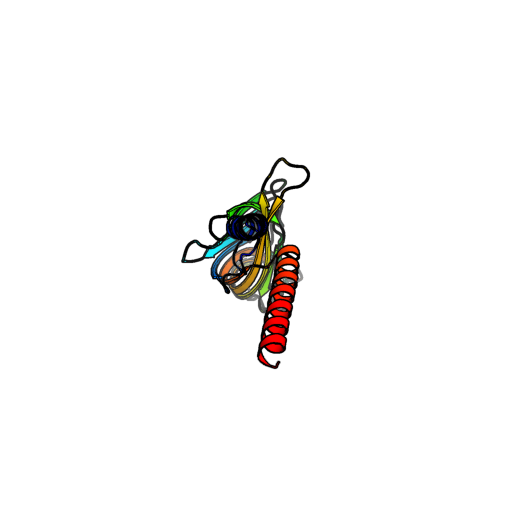3 1.00 91.62 99 VAL A CA 1
ATOM 709 C C . VAL A 1 99 ? -13.256 5.234 12.692 1.00 91.62 99 VAL A C 1
ATOM 711 O O . VAL A 1 99 ? -12.388 4.563 12.132 1.00 91.62 99 VAL A O 1
ATOM 714 N N . GLY A 1 100 ? -13.357 6.552 12.516 1.00 92.69 100 GLY A N 1
ATOM 715 C CA . GLY A 1 100 ? -12.428 7.336 11.699 1.00 92.69 100 GLY A CA 1
ATOM 716 C C . GLY A 1 100 ? -11.075 7.571 12.378 1.00 92.69 100 GLY A C 1
ATOM 717 O O . GLY A 1 100 ? -11.008 7.764 13.592 1.00 92.69 100 GLY A O 1
ATOM 718 N N . ALA A 1 101 ? -10.011 7.597 11.582 1.00 93.00 101 ALA A N 1
ATOM 719 C CA . ALA A 1 101 ? -8.667 8.009 11.968 1.00 93.00 101 ALA A CA 1
ATOM 720 C C . ALA A 1 101 ? -8.193 9.173 11.090 1.00 93.00 101 ALA A C 1
ATOM 722 O O . ALA A 1 101 ? -8.341 9.143 9.866 1.00 93.00 101 ALA A O 1
ATOM 723 N N . GLU A 1 102 ? -7.592 10.175 11.728 1.00 91.31 102 GLU A N 1
ATOM 724 C CA . GLU A 1 102 ? -7.067 11.391 11.092 1.00 91.31 102 GLU A CA 1
ATOM 725 C C . GLU A 1 102 ? -5.642 11.204 10.566 1.00 91.31 102 GLU A C 1
ATOM 727 O O . GLU A 1 102 ? -5.213 11.921 9.669 1.00 91.31 102 GLU A O 1
ATOM 732 N N . ILE A 1 103 ? -4.888 10.274 11.157 1.00 91.31 103 ILE A N 1
ATOM 733 C CA . ILE A 1 103 ? -3.513 9.950 10.774 1.00 91.31 103 ILE A CA 1
ATOM 734 C C . ILE A 1 103 ? -3.354 8.436 10.809 1.00 91.31 103 ILE A C 1
ATOM 736 O O . ILE A 1 103 ? -3.879 7.767 11.702 1.00 91.31 103 ILE A O 1
ATOM 740 N N . LEU A 1 104 ? -2.584 7.898 9.871 1.00 92.25 104 LEU A N 1
ATOM 741 C CA . LEU A 1 104 ? -2.139 6.512 9.895 1.00 92.25 104 LEU A CA 1
ATOM 742 C C . LEU A 1 104 ? -0.669 6.410 10.337 1.00 92.25 104 LEU A C 1
ATOM 744 O O . LEU A 1 104 ? 0.130 7.326 10.131 1.00 92.25 104 LEU A O 1
ATOM 748 N N . ARG A 1 105 ? -0.283 5.257 10.884 1.00 91.44 105 ARG A N 1
ATOM 749 C CA . ARG A 1 105 ? 1.115 4.821 11.050 1.00 91.44 105 ARG A CA 1
ATOM 750 C C . ARG A 1 105 ? 1.282 3.377 10.586 1.00 91.44 105 ARG A C 1
ATOM 752 O O . ARG A 1 105 ? 0.308 2.627 10.555 1.00 91.44 105 ARG A O 1
ATOM 759 N N . GLY A 1 106 ? 2.522 3.001 10.277 1.00 90.62 106 GLY A N 1
ATOM 760 C CA . GLY A 1 106 ? 2.887 1.670 9.794 1.00 90.62 106 GLY A CA 1
ATOM 761 C C . GLY A 1 106 ? 3.406 1.715 8.359 1.00 90.62 106 GLY A C 1
ATOM 762 O O . GLY A 1 106 ? 4.109 2.655 7.980 1.00 90.62 106 GLY A O 1
ATOM 763 N N . GLY A 1 107 ? 3.068 0.714 7.556 1.00 89.06 107 GLY A N 1
ATOM 764 C CA . GLY A 1 107 ? 3.533 0.618 6.175 1.00 89.06 107 GLY A CA 1
ATOM 765 C C . GLY A 1 107 ? 3.044 -0.641 5.482 1.00 89.06 107 GLY A C 1
ATOM 766 O O . GLY A 1 107 ? 2.583 -1.578 6.134 1.00 89.06 107 GLY A O 1
ATOM 767 N N . ILE A 1 108 ? 3.158 -0.643 4.158 1.00 90.56 108 ILE A N 1
ATOM 768 C CA . ILE A 1 108 ? 2.854 -1.798 3.316 1.00 90.56 108 ILE A CA 1
ATOM 769 C C . ILE A 1 108 ? 4.113 -2.157 2.542 1.00 90.56 108 ILE A C 1
ATOM 771 O O . ILE A 1 108 ? 4.686 -1.326 1.836 1.00 90.56 108 ILE A O 1
ATOM 775 N N . THR A 1 109 ? 4.531 -3.403 2.668 1.00 91.19 109 THR A N 1
ATOM 776 C CA . THR A 1 109 ? 5.587 -3.999 1.866 1.00 91.19 109 THR A CA 1
ATOM 777 C C . THR A 1 109 ? 4.952 -4.690 0.676 1.00 91.19 109 THR A C 1
ATOM 779 O O . THR A 1 109 ? 4.123 -5.579 0.838 1.00 91.19 109 THR A O 1
ATOM 782 N N . PHE A 1 110 ? 5.355 -4.292 -0.523 1.00 88.38 110 PHE A N 1
ATOM 783 C CA . PHE A 1 110 ? 5.059 -4.981 -1.768 1.00 88.38 110 PHE A CA 1
ATOM 784 C C . PHE A 1 110 ? 6.289 -5.793 -2.158 1.00 88.38 110 PHE A C 1
ATOM 786 O O . PHE A 1 110 ? 7.354 -5.223 -2.387 1.00 88.38 110 PHE A O 1
ATOM 793 N N . ALA A 1 111 ? 6.146 -7.108 -2.241 1.00 88.75 111 ALA A N 1
ATOM 794 C CA . ALA A 1 111 ? 7.169 -8.013 -2.744 1.00 88.75 111 ALA A CA 1
ATOM 795 C C . ALA A 1 111 ? 6.736 -8.498 -4.131 1.00 88.75 111 ALA A C 1
ATOM 797 O O . ALA A 1 111 ? 5.721 -9.180 -4.269 1.00 88.75 111 ALA A O 1
ATOM 798 N N . GLY A 1 112 ? 7.466 -8.093 -5.170 1.00 80.56 112 GLY A N 1
ATOM 799 C CA . GLY A 1 112 ? 7.227 -8.554 -6.536 1.00 80.56 112 GLY A CA 1
ATOM 800 C C . GLY A 1 112 ? 8.174 -9.676 -6.935 1.00 80.56 112 GLY A C 1
ATOM 801 O O . GLY A 1 112 ? 9.246 -9.828 -6.351 1.00 80.56 112 GLY A O 1
ATOM 802 N N . SER A 1 113 ? 7.794 -10.463 -7.943 1.00 77.19 113 SER A N 1
ATOM 803 C CA . SER A 1 113 ? 8.718 -11.444 -8.515 1.00 77.19 113 SER A CA 1
ATOM 804 C C . SER A 1 113 ? 9.916 -10.751 -9.164 1.00 77.19 113 SER A C 1
ATOM 806 O O . SER A 1 113 ? 9.781 -9.680 -9.760 1.00 77.19 113 SER A O 1
ATOM 808 N N . ILE A 1 114 ? 11.078 -11.396 -9.102 1.00 83.19 114 ILE A N 1
ATOM 809 C CA . ILE A 1 114 ? 12.231 -10.970 -9.889 1.00 83.19 114 ILE A CA 1
ATOM 810 C C . ILE A 1 114 ? 11.896 -10.975 -11.385 1.00 83.19 114 ILE A C 1
ATOM 812 O O . ILE A 1 114 ? 11.163 -11.844 -11.862 1.00 83.19 114 ILE A O 1
ATOM 816 N N . PHE A 1 115 ? 12.426 -10.009 -12.126 1.00 81.69 115 PHE A N 1
ATOM 817 C CA . PHE A 1 115 ? 12.193 -9.887 -13.564 1.00 81.69 115 PHE A CA 1
ATOM 818 C C . PHE A 1 115 ? 13.470 -9.494 -14.301 1.00 81.69 115 PHE A C 1
ATOM 820 O O . PHE A 1 115 ? 14.389 -8.942 -13.702 1.00 81.69 115 PHE A O 1
ATOM 827 N N . ILE A 1 116 ? 13.510 -9.766 -15.606 1.00 82.69 116 ILE A N 1
ATOM 828 C CA . ILE A 1 116 ? 14.570 -9.296 -16.499 1.00 82.69 116 ILE A CA 1
ATOM 829 C C . ILE A 1 116 ? 13.935 -8.264 -17.432 1.00 82.69 116 ILE A C 1
ATOM 831 O O . ILE A 1 116 ? 13.007 -8.620 -18.168 1.00 82.69 116 ILE A O 1
ATOM 835 N N . PRO A 1 117 ? 14.361 -6.992 -17.383 1.00 76.94 117 PRO A N 1
ATOM 836 C CA . PRO A 1 117 ? 13.869 -5.988 -18.310 1.00 76.94 117 PRO A CA 1
ATOM 837 C C . PRO A 1 117 ? 14.143 -6.390 -19.771 1.00 76.94 117 PRO A C 1
ATOM 839 O O . PRO A 1 117 ? 15.195 -6.974 -20.057 1.00 76.94 117 PRO A O 1
ATOM 842 N N . PRO A 1 118 ? 13.245 -6.068 -20.715 1.00 72.19 118 PRO A N 1
ATOM 843 C CA . PRO A 1 118 ? 13.543 -6.236 -22.130 1.00 72.19 118 PRO A CA 1
ATOM 844 C C . PRO A 1 118 ? 14.735 -5.348 -22.509 1.00 72.19 118 PRO A C 1
ATOM 846 O O . PRO A 1 118 ? 14.735 -4.152 -22.237 1.00 72.19 118 PRO A O 1
ATOM 849 N N . ALA A 1 119 ? 15.755 -5.932 -23.142 1.00 66.50 119 ALA A N 1
ATOM 850 C CA . ALA A 1 119 ? 16.934 -5.201 -23.598 1.00 66.50 119 ALA A CA 1
ATOM 851 C C . ALA A 1 119 ? 16.580 -4.313 -24.806 1.00 66.50 119 ALA A C 1
ATOM 853 O O . ALA A 1 119 ? 16.743 -4.722 -25.956 1.00 66.50 119 ALA A O 1
ATOM 854 N N . ALA A 1 120 ? 16.063 -3.115 -24.536 1.00 69.06 120 ALA A N 1
ATOM 855 C CA . ALA A 1 120 ? 15.646 -2.148 -25.545 1.00 69.06 120 ALA A CA 1
ATOM 856 C C . ALA A 1 120 ? 16.154 -0.743 -25.166 1.00 69.06 120 ALA A C 1
ATOM 858 O O . ALA A 1 120 ? 15.454 0.031 -24.507 1.00 69.06 120 ALA A O 1
ATOM 859 N N . PRO A 1 121 ? 17.407 -0.391 -25.517 1.00 67.19 121 PRO A N 1
ATOM 860 C CA . PRO A 1 121 ? 17.907 0.956 -25.277 1.00 67.19 121 PRO A CA 1
ATOM 861 C C . PRO A 1 121 ? 17.048 1.972 -26.041 1.00 67.19 121 PRO A C 1
ATOM 863 O O . PRO A 1 121 ? 16.665 1.724 -27.181 1.00 67.19 121 PRO A O 1
ATOM 866 N N . PHE A 1 122 ? 16.792 3.131 -25.426 1.00 68.44 122 PHE A N 1
ATOM 867 C CA . PHE A 1 122 ? 16.002 4.236 -25.990 1.00 68.44 122 PHE A CA 1
ATOM 868 C C . PHE A 1 122 ? 14.498 3.987 -26.174 1.00 68.44 122 PHE A C 1
ATOM 870 O O . PHE A 1 122 ? 13.817 4.869 -26.698 1.00 68.44 122 PHE A O 1
ATOM 877 N N . GLU A 1 123 ? 13.968 2.848 -25.733 1.00 79.69 123 GLU A N 1
ATOM 878 C CA . GLU A 1 123 ? 12.531 2.576 -25.780 1.00 79.69 123 GLU A CA 1
ATOM 879 C C . GLU A 1 123 ? 11.885 2.734 -24.401 1.00 79.69 123 GLU A C 1
ATOM 881 O O . GLU A 1 123 ? 12.514 2.510 -23.360 1.00 79.69 123 GLU A O 1
ATOM 886 N N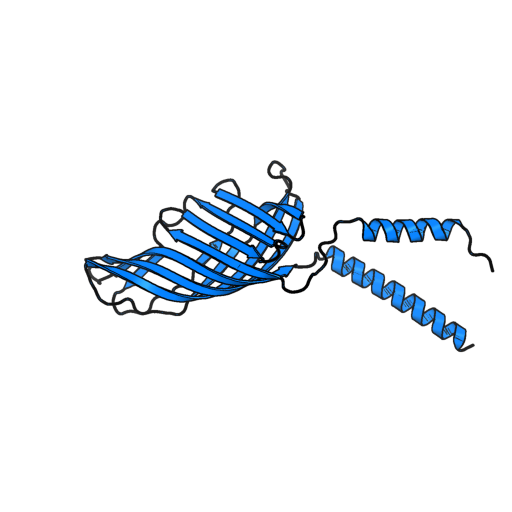 . ASP A 1 124 ? 10.612 3.133 -24.408 1.00 82.00 124 ASP A N 1
ATOM 887 C CA . ASP A 1 124 ? 9.775 3.106 -23.216 1.00 82.00 124 ASP A CA 1
ATOM 888 C C . ASP A 1 124 ? 9.486 1.648 -22.847 1.00 82.00 124 ASP A C 1
ATOM 890 O O . ASP A 1 124 ? 8.974 0.860 -23.645 1.00 82.00 124 ASP A O 1
ATOM 894 N N . VAL A 1 125 ? 9.789 1.293 -21.603 1.00 81.25 125 VAL A N 1
ATOM 895 C CA . VAL A 1 125 ? 9.594 -0.051 -21.069 1.00 81.25 125 VAL A CA 1
ATOM 896 C C . VAL A 1 125 ? 8.379 -0.036 -20.155 1.00 81.25 125 VAL A C 1
ATOM 898 O O . VAL A 1 125 ? 8.365 0.644 -19.128 1.00 81.25 125 VAL A O 1
ATOM 901 N N . THR A 1 126 ? 7.365 -0.822 -20.515 1.00 86.69 126 THR A N 1
ATOM 902 C CA . THR A 1 126 ? 6.235 -1.134 -19.636 1.00 86.69 126 THR A CA 1
ATOM 903 C C . THR A 1 126 ? 6.309 -2.596 -19.236 1.00 86.69 126 THR A C 1
ATOM 905 O O . THR A 1 126 ? 6.271 -3.476 -20.095 1.00 86.69 126 THR A O 1
ATOM 908 N N . LEU A 1 127 ? 6.393 -2.862 -17.936 1.00 86.38 127 LEU A N 1
ATOM 909 C CA . LEU A 1 127 ? 6.467 -4.220 -17.412 1.00 86.38 127 LEU A CA 1
ATOM 910 C C . LEU A 1 127 ? 5.395 -4.453 -16.355 1.00 86.38 127 LEU A C 1
ATOM 912 O O . LEU A 1 127 ? 5.277 -3.679 -15.411 1.00 86.38 127 LEU A O 1
ATOM 916 N N . ALA A 1 128 ? 4.659 -5.554 -16.488 1.00 89.75 128 ALA A N 1
ATOM 917 C CA . ALA A 1 128 ? 3.723 -6.017 -15.475 1.00 89.75 128 ALA A CA 1
ATOM 918 C C . ALA A 1 128 ? 4.326 -7.192 -14.698 1.00 89.75 128 ALA A C 1
ATOM 920 O O . ALA A 1 128 ? 4.738 -8.188 -15.294 1.00 89.75 128 ALA A O 1
ATOM 921 N N . VAL A 1 129 ? 4.360 -7.079 -13.372 1.00 89.81 129 VAL A N 1
ATOM 922 C CA . VAL A 1 129 ? 4.934 -8.078 -12.465 1.00 89.81 129 VAL A CA 1
ATOM 923 C C . VAL A 1 129 ? 3.899 -8.433 -11.394 1.00 89.81 129 VAL A C 1
ATOM 925 O O . VAL A 1 129 ? 3.331 -7.518 -10.788 1.00 89.81 129 VAL A O 1
ATOM 928 N N . PRO A 1 130 ? 3.621 -9.724 -11.135 1.00 92.31 130 PRO A N 1
ATOM 929 C CA . PRO A 1 130 ? 2.770 -10.112 -10.019 1.00 92.31 130 PRO A CA 1
ATOM 930 C C . PRO A 1 130 ? 3.454 -9.773 -8.691 1.00 92.31 130 PRO A C 1
ATOM 932 O O . PRO A 1 130 ? 4.670 -9.926 -8.538 1.00 92.31 130 PRO A O 1
ATOM 935 N N . ILE A 1 131 ? 2.662 -9.327 -7.721 1.00 93.12 131 ILE A N 1
ATOM 936 C CA . ILE A 1 131 ? 3.146 -8.938 -6.396 1.00 93.12 131 ILE A CA 1
ATOM 937 C C . ILE A 1 131 ? 2.313 -9.580 -5.296 1.00 93.12 131 ILE A C 1
ATOM 939 O O . ILE A 1 131 ? 1.106 -9.791 -5.436 1.00 93.12 131 ILE A O 1
ATOM 943 N N . THR A 1 132 ? 2.953 -9.819 -4.163 1.00 94.69 132 THR A N 1
ATOM 944 C CA . THR A 1 132 ? 2.297 -10.009 -2.874 1.00 94.69 132 THR A CA 1
ATOM 945 C C . THR A 1 132 ? 2.478 -8.747 -2.047 1.00 94.69 132 THR A C 1
ATOM 947 O O . THR A 1 132 ? 3.469 -8.033 -2.208 1.00 94.69 132 THR A O 1
ATOM 950 N N . PHE A 1 133 ? 1.543 -8.458 -1.152 1.00 94.56 133 PHE A N 1
ATOM 951 C CA . PHE A 1 133 ? 1.725 -7.377 -0.193 1.00 94.56 133 PHE A CA 1
ATOM 952 C C . PHE A 1 133 ? 1.368 -7.823 1.212 1.00 94.56 133 PHE A C 1
ATOM 954 O O . PHE A 1 133 ? 0.496 -8.671 1.403 1.00 94.56 133 PHE A O 1
ATOM 961 N N . GLU A 1 134 ? 2.039 -7.220 2.181 1.00 96.06 134 GLU A N 1
ATOM 962 C CA . GLU A 1 134 ? 1.773 -7.387 3.601 1.00 96.06 134 GLU A CA 1
ATOM 963 C C . GLU A 1 134 ? 2.128 -6.110 4.358 1.00 96.06 134 GLU A C 1
ATOM 965 O O . GLU A 1 134 ? 2.982 -5.331 3.931 1.00 96.06 134 GLU A O 1
ATOM 970 N N . GLY A 1 135 ? 1.464 -5.862 5.477 1.00 94.38 135 GLY A N 1
ATOM 971 C CA . GLY A 1 135 ? 1.741 -4.683 6.278 1.00 94.38 135 GLY A CA 1
ATOM 972 C C . GLY A 1 135 ? 0.847 -4.564 7.494 1.00 94.38 135 GLY A C 1
ATOM 973 O O . GLY A 1 135 ? -0.125 -5.300 7.658 1.00 94.38 135 GLY A O 1
ATOM 974 N N . GLU A 1 136 ? 1.159 -3.586 8.329 1.00 94.62 136 GLU A N 1
ATOM 975 C CA . GLU A 1 136 ? 0.324 -3.197 9.457 1.00 94.62 136 GLU A CA 1
ATOM 976 C C . GLU A 1 136 ? 0.005 -1.715 9.350 1.00 94.62 136 GLU A C 1
ATOM 978 O O . GLU A 1 136 ? 0.878 -0.890 9.060 1.00 94.62 136 GLU A O 1
ATOM 983 N N . LEU A 1 137 ? -1.260 -1.384 9.586 1.00 94.56 137 LEU A N 1
ATOM 984 C CA . LEU A 1 137 ? -1.767 -0.022 9.580 1.00 94.56 137 LEU A CA 1
ATOM 985 C C . LEU A 1 137 ? -2.463 0.243 10.906 1.00 94.56 137 LEU A C 1
ATOM 987 O O . LEU A 1 137 ? -3.328 -0.515 11.338 1.00 94.56 137 LEU A O 1
ATOM 991 N N . SER A 1 138 ? -2.092 1.341 11.547 1.00 93.50 138 SER A N 1
ATOM 992 C CA . SER A 1 138 ? -2.716 1.803 12.782 1.00 93.50 138 SER A CA 1
ATOM 993 C C . SER A 1 138 ? -3.255 3.209 12.593 1.00 93.50 138 SER A C 1
ATOM 995 O O . SER A 1 138 ? -2.526 4.096 12.147 1.00 93.50 138 SER A O 1
ATOM 997 N N . GLY A 1 139 ? -4.528 3.402 12.915 1.00 93.06 139 GLY A N 1
ATOM 998 C CA . GLY A 1 139 ? -5.223 4.675 12.818 1.00 93.06 139 GLY A CA 1
ATOM 999 C C . GLY A 1 139 ? -5.232 5.414 14.147 1.00 93.06 139 GLY A C 1
ATOM 1000 O O . GLY A 1 139 ? -5.484 4.822 15.197 1.00 93.06 139 GLY A O 1
ATOM 1001 N N . PHE A 1 140 ? -4.987 6.720 14.095 1.00 91.62 140 PHE A N 1
ATOM 1002 C CA . PHE A 1 140 ? -4.943 7.594 15.258 1.00 91.62 140 PHE A CA 1
ATOM 1003 C C . PHE A 1 140 ? -5.886 8.799 15.117 1.00 91.62 140 PHE A C 1
ATOM 1005 O O . PHE A 1 140 ? -6.096 9.308 14.013 1.00 91.62 140 PHE A O 1
ATOM 1012 N N . GLN A 1 141 ? -6.416 9.278 16.244 1.00 90.44 141 GLN A N 1
ATOM 1013 C CA . GLN A 1 141 ? -7.136 10.552 16.374 1.00 90.44 141 GLN A CA 1
ATOM 1014 C C . GLN A 1 141 ? -6.357 11.558 17.222 1.00 90.44 141 GLN A C 1
ATOM 1016 O O . GLN A 1 141 ? -5.547 11.172 18.067 1.00 90.44 141 GLN A O 1
ATOM 1021 N N . GLY A 1 142 ? -6.641 12.846 17.036 1.00 84.44 142 GLY A N 1
ATOM 1022 C CA . GLY A 1 142 ? -5.983 13.919 17.774 1.00 84.44 142 GLY A CA 1
ATOM 1023 C C . GLY A 1 142 ? -4.754 14.418 17.031 1.00 84.44 142 GLY A C 1
ATOM 1024 O O . GLY A 1 142 ? -3.663 14.468 17.580 1.00 84.44 142 GLY A O 1
ATOM 1025 N N . PHE A 1 143 ? -4.920 14.792 15.766 1.00 74.25 143 PHE A N 1
ATOM 1026 C CA . PHE A 1 143 ? -3.841 15.248 14.890 1.00 74.25 143 PHE A CA 1
ATOM 1027 C C . PHE A 1 143 ? -2.903 16.293 15.520 1.00 74.25 143 PHE A C 1
ATOM 1029 O O . PHE A 1 143 ? -1.694 16.260 15.304 1.00 74.25 143 PHE A O 1
ATOM 1036 N N . PHE A 1 144 ? -3.462 17.230 16.290 1.00 75.75 144 PHE A N 1
ATOM 1037 C CA . PHE A 1 144 ? -2.724 18.333 16.912 1.00 75.75 144 PHE A CA 1
ATOM 1038 C C . PHE A 1 144 ? -2.267 18.036 18.348 1.00 75.75 144 PHE A C 1
ATOM 1040 O O . PHE A 1 144 ? -1.771 18.938 19.026 1.00 75.75 144 PHE A O 1
ATOM 1047 N N . THR A 1 145 ? -2.447 16.809 18.845 1.00 75.81 145 THR A N 1
ATOM 1048 C CA . THR A 1 145 ? -2.020 16.431 20.195 1.00 75.81 145 THR A CA 1
ATOM 1049 C C . THR A 1 145 ? -0.614 15.837 20.180 1.00 75.81 145 THR A C 1
ATOM 1051 O O . THR A 1 145 ? -0.186 15.198 19.222 1.00 75.81 145 THR A O 1
ATOM 1054 N N . VAL A 1 146 ? 0.127 16.056 21.271 1.00 75.44 146 VAL A N 1
ATOM 1055 C CA . VAL A 1 146 ? 1.489 15.517 21.455 1.00 75.44 146 VAL A CA 1
ATOM 1056 C C . VAL A 1 146 ? 1.477 13.984 21.437 1.00 75.44 146 VAL A C 1
ATOM 1058 O O . VAL A 1 146 ? 2.383 13.353 20.898 1.00 75.44 146 VAL A O 1
ATOM 1061 N N . GLU A 1 147 ? 0.412 13.394 21.978 1.00 82.75 147 GLU A N 1
ATOM 1062 C CA . GLU A 1 147 ? 0.151 11.960 21.956 1.00 82.75 147 GLU A CA 1
ATOM 1063 C C . GLU A 1 147 ? -1.192 11.719 21.259 1.00 82.75 147 GLU A C 1
ATOM 1065 O O . GLU A 1 147 ? -2.251 11.956 21.852 1.00 82.75 147 GLU A O 1
ATOM 1070 N N . PRO A 1 148 ? -1.183 11.323 19.977 1.00 86.19 148 PRO A N 1
ATOM 1071 C CA . PRO A 1 148 ? -2.408 10.971 19.285 1.00 86.19 148 PRO A CA 1
ATOM 1072 C C . PRO A 1 148 ? -2.925 9.626 19.816 1.00 86.19 148 PRO A C 1
ATOM 1074 O O . PRO A 1 148 ? -2.153 8.728 20.161 1.00 86.19 148 PRO A O 1
ATOM 1077 N N . THR A 1 149 ? -4.244 9.480 19.896 1.00 89.12 149 THR A N 1
ATOM 1078 C CA . THR A 1 149 ? -4.905 8.299 20.467 1.00 89.12 149 THR A CA 1
ATOM 1079 C C . THR A 1 149 ? -5.076 7.227 19.401 1.00 89.12 149 THR A C 1
ATOM 1081 O O . THR A 1 149 ? -5.666 7.499 18.358 1.00 89.12 149 THR A O 1
ATOM 1084 N N . LEU A 1 150 ? -4.583 6.013 19.656 1.00 89.81 150 LEU A N 1
ATOM 1085 C CA . LEU A 1 150 ? -4.840 4.855 18.798 1.00 89.81 150 LEU A CA 1
ATOM 1086 C C . LEU A 1 150 ? -6.337 4.523 18.827 1.00 89.81 150 LEU A C 1
ATOM 1088 O O . LEU A 1 150 ? -6.915 4.404 19.904 1.00 89.81 150 LEU A O 1
ATOM 1092 N N . VAL A 1 151 ? -6.955 4.380 17.656 1.00 91.19 151 VAL A N 1
ATOM 1093 C CA . VAL A 1 151 ? -8.388 4.053 17.537 1.00 91.19 151 VAL A CA 1
ATOM 1094 C C . VAL A 1 151 ? -8.651 2.715 16.855 1.00 91.19 151 VAL A C 1
ATOM 1096 O O . VAL A 1 151 ? -9.704 2.117 17.070 1.00 91.19 151 VAL A O 1
ATOM 1099 N N . TRP A 1 152 ? -7.710 2.229 16.046 1.00 92.31 152 TRP A N 1
ATOM 1100 C CA . TRP A 1 152 ? -7.749 0.891 15.465 1.00 92.31 152 TRP A CA 1
ATOM 1101 C C . TRP A 1 152 ? -6.377 0.482 14.929 1.00 92.31 152 TRP A C 1
ATOM 1103 O O . TRP A 1 152 ? -5.563 1.326 14.553 1.00 92.31 152 TRP A O 1
ATOM 1113 N N . SER A 1 153 ? -6.166 -0.827 14.824 1.00 94.06 153 SER A N 1
ATOM 1114 C CA . SER A 1 153 ? -5.013 -1.434 14.161 1.00 94.06 153 SER A CA 1
ATOM 1115 C C . SER A 1 153 ? -5.480 -2.602 13.302 1.00 94.06 153 SER A C 1
ATOM 1117 O O . SER A 1 153 ? -6.357 -3.365 13.708 1.00 94.06 153 SER A O 1
ATOM 1119 N N . VAL A 1 154 ? -4.900 -2.746 12.116 1.00 94.69 154 VAL A N 1
ATOM 1120 C CA . VAL A 1 154 ? -5.187 -3.833 11.178 1.00 94.69 154 VAL A CA 1
ATOM 1121 C C . VAL A 1 154 ? -3.885 -4.363 10.588 1.00 94.69 154 VAL A C 1
ATOM 1123 O O . VAL A 1 154 ? -2.975 -3.589 10.287 1.00 94.69 154 VAL A O 1
ATOM 1126 N N . SER A 1 155 ? -3.808 -5.673 10.381 1.00 95.69 155 SER A N 1
ATOM 1127 C CA . SER A 1 155 ? -2.836 -6.266 9.467 1.00 95.69 155 SER A CA 1
ATOM 1128 C C . SER A 1 155 ? -3.480 -6.411 8.095 1.00 95.69 155 SER A C 1
ATOM 1130 O O . SER A 1 155 ? -4.646 -6.787 7.983 1.00 95.69 155 SER A O 1
ATOM 1132 N N . VAL A 1 156 ? -2.748 -6.082 7.041 1.00 96.00 156 VAL A N 1
ATOM 1133 C CA . VAL A 1 156 ? -3.209 -6.202 5.658 1.00 96.00 156 VAL A CA 1
ATOM 1134 C C . VAL A 1 156 ? -2.316 -7.177 4.918 1.00 96.00 156 VAL A C 1
ATOM 1136 O O . VAL A 1 156 ? -1.103 -7.180 5.116 1.00 96.00 156 VAL A O 1
ATOM 1139 N N . SER A 1 157 ? -2.901 -8.006 4.065 1.00 97.06 157 SER A N 1
ATOM 1140 C CA . SER A 1 157 ? -2.141 -8.894 3.190 1.00 97.06 157 SER A CA 1
ATOM 1141 C C . SER A 1 157 ? -2.924 -9.257 1.940 1.00 97.06 157 SER A C 1
ATOM 1143 O O . SER A 1 157 ? -4.157 -9.218 1.935 1.00 97.06 157 SER A O 1
ATOM 1145 N N . GLY A 1 158 ? -2.223 -9.615 0.868 1.00 96.69 158 GLY A N 1
ATOM 1146 C CA . GLY A 1 158 ? -2.867 -10.044 -0.366 1.00 96.69 158 GLY A CA 1
ATOM 1147 C C . GLY A 1 158 ? -1.931 -10.132 -1.559 1.00 96.69 158 GLY A C 1
ATOM 1148 O O . GLY A 1 158 ? -0.715 -10.272 -1.425 1.00 96.69 158 GLY A O 1
ATOM 1149 N N . THR A 1 159 ? -2.527 -10.067 -2.745 1.00 96.69 159 THR A N 1
ATOM 1150 C CA . THR A 1 159 ? -1.832 -10.203 -4.029 1.00 96.69 159 THR A CA 1
ATOM 1151 C C . THR A 1 159 ? -2.315 -9.161 -5.026 1.00 96.69 159 THR A C 1
ATOM 1153 O O . THR A 1 159 ? -3.397 -8.587 -4.882 1.00 96.69 159 THR A O 1
ATOM 1156 N N . GLY A 1 160 ? -1.512 -8.893 -6.045 1.00 95.06 160 GLY A N 1
ATOM 1157 C CA . GLY A 1 160 ? -1.841 -7.914 -7.063 1.00 95.06 160 GLY A CA 1
ATOM 1158 C C . GLY A 1 160 ? -0.869 -7.917 -8.227 1.00 95.06 160 GLY A C 1
ATOM 1159 O O . GLY A 1 160 ? -0.083 -8.846 -8.398 1.00 95.06 160 GLY A O 1
ATOM 1160 N N . ASN A 1 161 ? -0.901 -6.824 -8.977 1.00 94.19 161 ASN A N 1
ATOM 1161 C CA . ASN A 1 161 ? 0.004 -6.541 -10.078 1.00 94.19 161 ASN A CA 1
ATOM 1162 C C . ASN A 1 161 ? 0.653 -5.170 -9.886 1.00 94.19 161 ASN A C 1
ATOM 1164 O O . ASN A 1 161 ? -0.005 -4.202 -9.493 1.00 94.19 161 ASN A O 1
ATOM 1168 N N . LEU A 1 162 ? 1.938 -5.106 -10.211 1.00 92.50 162 LEU A N 1
ATOM 1169 C CA . LEU A 1 162 ? 2.736 -3.898 -10.338 1.00 92.50 162 LEU A CA 1
ATOM 1170 C C . LEU A 1 162 ? 2.991 -3.643 -11.821 1.00 92.50 162 LEU A C 1
ATOM 1172 O O . LEU A 1 162 ? 3.510 -4.512 -12.513 1.00 92.50 162 LEU A O 1
ATOM 1176 N N . THR A 1 163 ? 2.662 -2.448 -12.294 1.00 93.19 163 THR A N 1
ATOM 1177 C CA . THR A 1 163 ? 3.018 -1.974 -13.633 1.00 93.19 163 THR A CA 1
ATOM 1178 C C . THR A 1 163 ? 4.122 -0.938 -13.513 1.00 93.19 163 THR A C 1
ATOM 1180 O O . THR A 1 163 ? 3.899 0.142 -12.967 1.00 93.19 163 THR A O 1
ATOM 1183 N N . LEU A 1 164 ? 5.308 -1.267 -14.008 1.00 90.88 164 LEU A N 1
ATOM 1184 C CA . LEU A 1 164 ? 6.465 -0.386 -14.047 1.00 90.88 164 LEU A CA 1
ATOM 1185 C C . LEU A 1 164 ? 6.530 0.345 -15.379 1.00 90.88 164 LEU A C 1
ATOM 1187 O O . LEU A 1 164 ? 6.453 -0.285 -16.430 1.00 90.88 164 LEU A O 1
ATOM 1191 N N . LEU A 1 165 ? 6.725 1.658 -15.308 1.00 91.06 165 LEU A N 1
ATOM 1192 C CA . LEU A 1 165 ? 7.003 2.527 -16.442 1.00 91.06 165 LEU A CA 1
ATOM 1193 C C . LEU A 1 165 ? 8.437 3.037 -16.338 1.00 91.06 165 LEU A C 1
ATOM 1195 O O . LEU A 1 165 ? 8.819 3.689 -15.355 1.00 91.06 165 LEU A O 1
ATOM 1199 N N . GLY A 1 166 ? 9.231 2.745 -17.355 1.00 89.75 166 GLY A N 1
ATOM 1200 C CA . GLY A 1 166 ? 10.628 3.132 -17.429 1.00 89.75 166 GLY A CA 1
ATOM 1201 C C . GLY A 1 166 ? 11.091 3.386 -18.850 1.00 89.75 166 GLY A C 1
ATOM 1202 O O . GLY A 1 166 ? 10.294 3.405 -19.781 1.00 89.75 166 GLY A O 1
ATOM 1203 N N . PHE A 1 167 ? 12.391 3.594 -18.996 1.00 88.75 167 PHE A N 1
ATOM 1204 C CA . PHE A 1 167 ? 13.044 3.760 -20.288 1.00 88.75 167 PHE A CA 1
ATOM 1205 C C . PHE A 1 167 ? 14.455 3.170 -20.239 1.00 88.75 167 PHE A C 1
ATOM 1207 O O . PHE A 1 167 ? 15.109 3.214 -19.188 1.00 88.75 167 PHE A O 1
ATOM 1214 N N . GLY A 1 168 ? 14.928 2.665 -21.377 1.00 87.12 168 GLY A N 1
ATOM 1215 C CA . GLY A 1 168 ? 16.317 2.242 -21.542 1.00 87.12 168 GLY A CA 1
ATOM 1216 C C . GLY A 1 168 ? 17.252 3.447 -21.659 1.00 87.12 168 GLY A C 1
ATOM 1217 O O . GLY A 1 168 ? 17.154 4.233 -22.606 1.00 87.12 168 GLY A O 1
ATOM 1218 N N . ALA A 1 169 ? 18.170 3.609 -20.709 1.00 84.50 169 ALA A N 1
ATOM 1219 C CA . ALA A 1 169 ? 19.138 4.696 -20.673 1.00 84.50 169 ALA A CA 1
ATOM 1220 C C . ALA A 1 169 ? 20.418 4.352 -21.465 1.00 84.50 169 ALA A C 1
ATOM 1222 O O . ALA A 1 169 ? 20.961 3.252 -21.324 1.00 84.50 169 ALA A O 1
ATOM 1223 N N . PRO A 1 170 ? 20.965 5.300 -22.252 1.00 77.50 170 PRO A N 1
ATOM 1224 C CA . PRO A 1 170 ? 22.236 5.121 -22.948 1.00 77.50 170 PRO A CA 1
ATOM 1225 C C . PRO A 1 170 ? 23.416 5.282 -21.988 1.00 77.50 170 PRO A C 1
ATOM 1227 O O . PRO A 1 170 ? 24.068 6.325 -21.936 1.00 77.50 170 PRO A O 1
ATOM 1230 N N . SER A 1 171 ? 23.681 4.249 -21.199 1.00 82.12 171 SER A N 1
ATOM 1231 C CA . SER A 1 171 ? 24.801 4.188 -20.260 1.00 82.12 171 SER A CA 1
ATOM 1232 C C . SER A 1 171 ? 25.722 3.006 -20.562 1.00 82.12 171 SER A C 1
ATOM 1234 O O . SER A 1 171 ? 25.370 2.088 -21.299 1.00 82.12 171 SER A O 1
ATOM 1236 N N . SER A 1 172 ? 26.926 3.032 -19.986 1.00 85.25 172 SER A N 1
ATOM 1237 C CA . SER A 1 172 ? 27.866 1.910 -20.008 1.00 85.25 172 SER A CA 1
ATOM 1238 C C . SER A 1 172 ? 28.239 1.554 -18.564 1.00 85.25 172 SER A C 1
ATOM 1240 O O . SER A 1 172 ? 29.008 2.303 -17.957 1.00 85.25 172 SER A O 1
ATOM 1242 N N . PRO A 1 173 ? 27.717 0.451 -17.995 1.00 83.62 173 PRO A N 1
ATOM 1243 C CA . PRO A 1 173 ? 26.847 -0.552 -18.627 1.00 83.62 173 PRO A CA 1
ATOM 1244 C C . PRO A 1 173 ? 25.425 -0.028 -18.928 1.00 83.62 173 PRO A C 1
ATOM 1246 O O . PRO A 1 173 ? 25.012 0.968 -18.326 1.00 83.62 173 PRO A O 1
ATOM 1249 N N . PRO A 1 174 ? 24.681 -0.660 -19.856 1.00 85.31 174 PRO A N 1
ATOM 1250 C CA . PRO A 1 174 ? 23.323 -0.246 -20.209 1.00 85.31 174 PRO A CA 1
ATOM 1251 C C . PRO A 1 174 ? 22.342 -0.467 -19.049 1.00 85.31 174 PRO A C 1
ATOM 1253 O O . PRO A 1 174 ? 22.400 -1.490 -18.362 1.00 85.31 174 PRO A O 1
ATOM 1256 N N . LEU A 1 175 ? 21.451 0.503 -18.827 1.00 88.38 175 LEU A N 1
ATOM 1257 C CA . LEU A 1 175 ? 20.533 0.526 -17.687 1.00 88.38 175 LEU A CA 1
ATOM 1258 C C . LEU A 1 175 ? 19.087 0.731 -18.133 1.00 88.38 175 LEU A C 1
ATOM 1260 O O . LEU A 1 175 ? 18.833 1.525 -19.031 1.00 88.38 175 LEU A O 1
ATOM 1264 N N . ASP A 1 176 ? 18.141 0.128 -17.421 1.00 88.12 176 ASP A N 1
ATOM 1265 C CA . ASP A 1 176 ? 16.729 0.501 -17.472 1.00 88.12 176 ASP A CA 1
ATOM 1266 C C . ASP A 1 176 ? 16.351 1.272 -16.216 1.00 88.12 176 ASP A C 1
ATOM 1268 O O . ASP A 1 176 ? 16.606 0.847 -15.083 1.00 88.12 176 ASP A O 1
ATOM 1272 N N . VAL A 1 177 ? 15.742 2.436 -16.420 1.00 89.12 177 VAL A N 1
ATOM 1273 C CA . VAL A 1 177 ? 15.350 3.341 -15.342 1.00 89.12 177 VAL A CA 1
ATOM 1274 C C . VAL A 1 177 ? 13.836 3.337 -15.230 1.00 89.12 177 VAL A C 1
ATOM 1276 O O . VAL A 1 177 ? 13.140 3.890 -16.081 1.00 89.12 177 VAL A O 1
ATOM 1279 N N . PHE A 1 178 ? 13.321 2.765 -14.146 1.00 89.25 178 PHE A N 1
ATOM 1280 C CA . PHE A 1 178 ? 11.897 2.766 -13.832 1.00 89.25 178 PHE A CA 1
ATOM 1281 C C . PHE A 1 178 ? 11.558 4.014 -13.022 1.00 89.25 178 PHE A C 1
ATOM 1283 O O . PHE A 1 178 ? 12.055 4.211 -11.910 1.00 89.25 178 PHE A O 1
ATOM 1290 N N . ARG A 1 179 ? 10.718 4.881 -13.587 1.00 89.00 179 ARG A N 1
ATOM 1291 C CA . ARG A 1 179 ? 10.332 6.158 -12.971 1.00 89.00 179 ARG A CA 1
ATOM 1292 C C . ARG A 1 179 ? 9.116 6.002 -12.075 1.00 89.00 179 ARG A C 1
ATOM 1294 O O . ARG A 1 179 ? 9.093 6.559 -10.984 1.00 89.00 179 ARG A O 1
ATOM 1301 N N . ILE A 1 180 ? 8.119 5.256 -12.547 1.00 90.19 180 ILE A N 1
ATOM 1302 C CA . ILE A 1 180 ? 6.821 5.137 -11.885 1.00 90.19 180 ILE A CA 1
ATOM 1303 C C . ILE A 1 180 ? 6.426 3.665 -11.819 1.00 90.19 180 ILE A C 1
ATOM 1305 O O . ILE A 1 180 ? 6.541 2.946 -12.809 1.00 90.19 180 ILE A O 1
ATOM 1309 N N . GLY A 1 181 ? 5.944 3.226 -10.662 1.00 91.31 181 GLY A N 1
ATOM 1310 C CA . GLY A 1 181 ? 5.254 1.955 -10.483 1.00 91.31 181 GLY A CA 1
ATOM 1311 C C . GLY A 1 181 ? 3.812 2.192 -10.059 1.00 91.31 181 GLY A C 1
ATOM 1312 O O . GLY A 1 181 ? 3.579 2.929 -9.105 1.00 91.31 181 GLY A O 1
ATOM 1313 N N . TYR A 1 182 ? 2.857 1.572 -10.748 1.00 93.00 182 TYR A N 1
ATOM 1314 C CA . TYR A 1 182 ? 1.442 1.549 -10.374 1.00 93.00 182 TYR A CA 1
ATOM 1315 C C . TYR A 1 182 ? 1.067 0.188 -9.812 1.00 93.00 182 TYR A C 1
ATOM 1317 O O . TYR A 1 182 ? 1.405 -0.838 -10.398 1.00 93.00 182 TYR A O 1
ATOM 1325 N N . TYR A 1 183 ? 0.321 0.175 -8.716 1.00 91.50 183 TYR A N 1
ATOM 1326 C CA . TYR A 1 183 ? -0.126 -1.049 -8.065 1.00 91.50 183 TYR A CA 1
ATOM 1327 C C . TYR A 1 183 ? -1.638 -1.191 -8.170 1.00 91.50 183 TYR A C 1
ATOM 1329 O O . TYR A 1 183 ? -2.377 -0.224 -7.975 1.00 91.50 183 TYR A O 1
ATOM 1337 N N . SER A 1 184 ? -2.095 -2.419 -8.378 1.00 95.44 184 SER A N 1
ATOM 1338 C CA . SER A 1 184 ? -3.486 -2.828 -8.186 1.00 95.44 184 SER A CA 1
ATOM 1339 C C . SER A 1 184 ? -3.501 -4.146 -7.432 1.00 95.44 184 SER A C 1
ATOM 1341 O O . SER A 1 184 ? -2.798 -5.071 -7.839 1.00 95.44 184 SER A O 1
ATOM 1343 N N . TYR A 1 185 ? -4.269 -4.255 -6.354 1.00 94.94 185 TYR A N 1
ATOM 1344 C CA . TYR A 1 185 ? -4.215 -5.426 -5.483 1.00 94.94 185 TYR A CA 1
ATOM 1345 C C . TYR A 1 185 ? -5.549 -5.728 -4.799 1.00 94.94 185 TYR A C 1
ATOM 1347 O O . TYR A 1 185 ? -6.446 -4.889 -4.700 1.00 94.94 185 TYR A O 1
ATOM 1355 N N . SER A 1 186 ? -5.665 -6.964 -4.325 1.00 97.75 186 SER A N 1
ATOM 1356 C CA . SER A 1 186 ? -6.794 -7.476 -3.554 1.00 97.75 186 SER A CA 1
ATOM 1357 C C . SER A 1 186 ? -6.293 -8.372 -2.428 1.00 97.75 186 SER A C 1
ATOM 1359 O O . SER A 1 186 ? -5.227 -8.984 -2.535 1.00 97.75 186 SER A O 1
ATOM 1361 N N . GLY A 1 187 ? -7.033 -8.435 -1.330 1.00 97.12 187 GLY A N 1
ATOM 1362 C CA . GLY A 1 187 ? -6.571 -9.152 -0.153 1.00 97.12 187 GLY A CA 1
ATOM 1363 C C . GLY A 1 187 ? -7.525 -9.064 1.019 1.00 97.12 187 GLY A C 1
ATOM 1364 O O . GLY A 1 187 ? -8.737 -8.934 0.844 1.00 97.12 187 GLY A O 1
ATOM 1365 N N . THR A 1 188 ? -6.960 -9.114 2.219 1.00 97.06 188 THR A N 1
ATOM 1366 C CA . THR A 1 188 ? -7.701 -9.046 3.476 1.00 97.06 188 THR A CA 1
ATOM 1367 C C . THR A 1 188 ? -7.078 -8.060 4.455 1.00 97.06 188 THR A C 1
ATOM 1369 O O . THR A 1 188 ? -5.856 -8.008 4.580 1.00 97.06 188 THR A O 1
ATOM 1372 N N . ALA A 1 189 ? -7.917 -7.329 5.186 1.00 96.12 189 ALA A N 1
ATOM 1373 C CA . ALA A 1 189 ? -7.550 -6.577 6.379 1.00 96.12 189 ALA A CA 1
ATOM 1374 C C . ALA A 1 189 ? -8.079 -7.308 7.621 1.00 96.12 189 ALA A C 1
ATOM 1376 O O . ALA A 1 189 ? -9.273 -7.578 7.723 1.00 96.12 189 ALA A O 1
ATOM 1377 N N . THR A 1 190 ? -7.209 -7.643 8.567 1.00 94.38 190 THR A N 1
ATOM 1378 C CA . THR A 1 190 ? -7.577 -8.333 9.807 1.00 94.38 190 THR A CA 1
ATOM 1379 C C . THR A 1 190 ? -7.391 -7.379 10.985 1.00 94.38 190 THR A C 1
ATOM 1381 O O . THR A 1 190 ? -6.259 -6.968 11.249 1.00 94.38 190 THR A O 1
ATOM 1384 N N . PRO A 1 191 ? -8.463 -7.009 11.709 1.00 92.06 191 PRO A N 1
ATOM 1385 C CA . PRO A 1 191 ? -8.350 -6.201 12.919 1.00 92.06 191 PRO A CA 1
ATOM 1386 C C . PRO A 1 191 ? -7.436 -6.856 13.959 1.00 92.06 191 PRO A C 1
ATOM 1388 O O . PRO A 1 191 ? -7.613 -8.023 14.312 1.00 92.06 191 PRO A O 1
ATOM 1391 N N . ILE A 1 192 ? -6.469 -6.094 14.469 1.00 89.38 192 ILE A N 1
ATOM 1392 C CA . ILE A 1 192 ? -5.544 -6.523 15.519 1.00 89.38 192 ILE A CA 1
ATOM 1393 C C . ILE A 1 192 ? -6.157 -6.128 16.870 1.00 89.38 192 ILE A C 1
ATOM 1395 O O . ILE A 1 192 ? -6.321 -4.935 17.138 1.00 89.38 192 ILE A O 1
ATOM 1399 N N . PRO A 1 193 ? -6.511 -7.088 17.745 1.00 77.50 193 PRO A N 1
ATOM 1400 C CA . PRO A 1 193 ? -7.072 -6.770 19.050 1.00 77.50 193 PRO A CA 1
ATOM 1401 C C . PRO A 1 193 ? -6.048 -6.054 19.931 1.00 77.50 193 PRO A C 1
ATOM 1403 O O . PRO A 1 193 ? -4.909 -6.503 20.061 1.00 77.50 193 PRO A O 1
ATOM 1406 N N . GLU A 1 194 ? -6.472 -4.999 20.625 1.00 70.75 194 GLU A N 1
ATOM 1407 C CA . GLU A 1 194 ? -5.608 -4.349 21.608 1.00 70.75 194 GLU A CA 1
ATOM 1408 C C . GLU A 1 194 ? -5.239 -5.311 22.759 1.00 70.75 194 GLU A C 1
ATOM 1410 O O . GLU A 1 194 ? -6.107 -6.049 23.252 1.00 70.75 194 GLU A O 1
ATOM 1415 N N . PRO A 1 195 ? -3.996 -5.262 23.282 1.00 62.38 195 PRO A N 1
ATOM 1416 C CA . PRO A 1 195 ? -3.563 -6.107 24.401 1.00 62.38 195 PRO A CA 1
ATOM 1417 C C . PRO A 1 195 ? -4.464 -6.006 25.646 1.00 62.38 195 PRO A C 1
ATOM 1419 O O . PRO A 1 195 ? -4.696 -6.996 26.351 1.00 62.38 195 PRO A O 1
ATOM 1422 N N . GLY A 1 196 ? -5.027 -4.820 25.907 1.00 61.75 196 GLY A N 1
ATOM 1423 C CA . GLY A 1 196 ? -5.973 -4.597 27.005 1.00 61.75 196 GLY A CA 1
ATOM 1424 C C . GLY A 1 196 ? -7.269 -5.395 26.841 1.00 61.75 196 GLY A C 1
ATOM 1425 O O . GLY A 1 196 ? -7.771 -5.975 27.808 1.00 61.75 196 GLY A O 1
ATOM 1426 N N . THR A 1 197 ? -7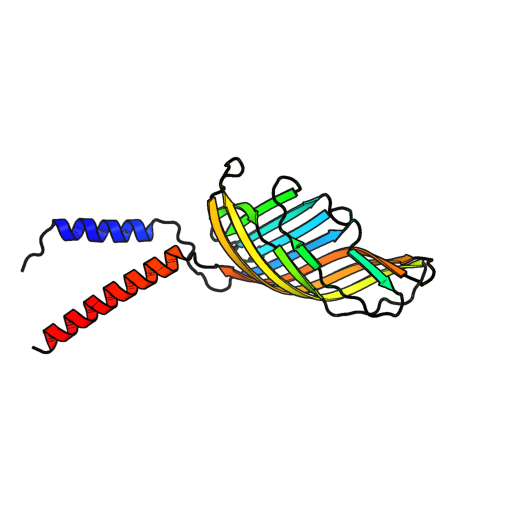.766 -5.517 25.609 1.00 64.75 197 THR A N 1
ATOM 1427 C CA . THR A 1 197 ? -8.966 -6.299 25.278 1.00 64.75 197 THR A CA 1
ATOM 1428 C C . THR A 1 197 ? -8.729 -7.792 25.480 1.00 64.75 197 THR A C 1
ATOM 1430 O O . THR A 1 197 ? -9.578 -8.471 26.062 1.00 64.75 197 THR A O 1
ATOM 1433 N N . LEU A 1 198 ? -7.554 -8.299 25.092 1.00 68.19 198 LEU A N 1
ATOM 1434 C CA . LEU A 1 198 ? -7.167 -9.694 25.340 1.00 68.19 198 LEU A CA 1
ATOM 1435 C C . LEU A 1 198 ? -7.082 -9.999 26.839 1.00 68.19 198 LEU A C 1
ATOM 1437 O O . LEU A 1 198 ? -7.577 -11.029 27.300 1.00 68.19 198 LEU A O 1
ATOM 1441 N N . THR A 1 199 ? -6.519 -9.075 27.617 1.00 69.12 199 THR A N 1
ATOM 1442 C CA . THR A 1 199 ? -6.392 -9.221 29.072 1.00 69.12 199 THR A CA 1
ATOM 1443 C C . THR A 1 199 ? -7.759 -9.213 29.757 1.00 69.12 199 THR A C 1
ATOM 1445 O O . THR A 1 199 ? -8.057 -10.093 30.567 1.00 69.12 199 THR A O 1
ATOM 1448 N N . LEU A 1 200 ? -8.636 -8.269 29.398 1.00 72.62 200 LEU A N 1
ATOM 1449 C CA . LEU A 1 200 ? -10.016 -8.218 29.891 1.00 72.62 200 LEU A CA 1
ATOM 1450 C C . LEU A 1 200 ? -10.800 -9.479 29.521 1.00 72.62 200 LEU A C 1
ATOM 1452 O O . LEU A 1 200 ? -11.531 -10.013 30.359 1.00 72.62 200 LEU A O 1
ATOM 1456 N N . PHE A 1 201 ? -10.625 -9.987 28.300 1.00 74.06 201 PHE A N 1
ATOM 1457 C CA . PHE A 1 201 ? -11.249 -11.233 27.870 1.00 74.06 201 PHE A CA 1
ATOM 1458 C C . PHE A 1 201 ? -10.749 -12.425 28.692 1.00 74.06 201 PHE A C 1
ATOM 1460 O O . PHE A 1 201 ? -11.560 -13.208 29.187 1.00 74.06 201 PHE A O 1
ATOM 1467 N N . ALA A 1 202 ? -9.437 -12.532 28.918 1.00 71.50 202 ALA A N 1
ATOM 1468 C CA . ALA A 1 202 ? -8.848 -13.588 29.735 1.00 71.50 202 ALA A CA 1
ATOM 1469 C C . ALA A 1 202 ? -9.362 -13.546 31.183 1.00 71.50 202 ALA A C 1
ATOM 1471 O O . ALA A 1 202 ? -9.766 -14.574 31.733 1.00 71.50 202 ALA A O 1
ATOM 1472 N N . ILE A 1 203 ? -9.422 -12.358 31.795 1.00 77.69 203 ILE A N 1
ATOM 1473 C CA . ILE A 1 203 ? -9.964 -12.178 33.150 1.00 77.69 203 ILE A CA 1
ATOM 1474 C C . ILE A 1 203 ? -11.454 -12.543 33.191 1.00 77.69 203 ILE A C 1
ATOM 1476 O O . ILE A 1 203 ? -11.888 -13.271 34.091 1.00 77.69 203 ILE A O 1
ATOM 1480 N N . GLY A 1 204 ? -12.235 -12.102 32.202 1.00 73.25 204 GLY A N 1
ATOM 1481 C CA . GLY A 1 204 ? -13.649 -12.449 32.067 1.00 73.25 204 GLY A CA 1
ATOM 1482 C C . GLY A 1 204 ? -13.872 -13.958 31.934 1.00 73.25 204 GLY A C 1
ATOM 1483 O O . GLY A 1 204 ? -14.679 -14.536 32.668 1.00 73.25 204 GLY A O 1
ATOM 1484 N N . ALA A 1 205 ? -13.105 -14.623 31.070 1.00 79.00 205 ALA A N 1
ATOM 1485 C CA . ALA A 1 205 ? -13.149 -16.070 30.880 1.00 79.00 205 ALA A CA 1
ATOM 1486 C C . ALA A 1 205 ? -12.778 -16.826 32.167 1.00 79.00 205 ALA A C 1
ATOM 1488 O O . ALA A 1 205 ? -13.478 -17.766 32.560 1.00 79.00 205 ALA A O 1
ATOM 1489 N N . MET A 1 206 ? -11.742 -16.380 32.887 1.00 80.25 206 MET A N 1
ATOM 1490 C CA . MET A 1 206 ? -11.365 -16.948 34.186 1.00 80.25 206 MET A CA 1
ATOM 1491 C C . MET A 1 206 ? -12.479 -16.800 35.232 1.00 80.25 206 MET A C 1
ATOM 1493 O O . MET A 1 206 ? -12.768 -17.751 35.971 1.00 80.25 206 MET A O 1
ATOM 1497 N N . ALA A 1 207 ? -13.148 -15.645 35.289 1.00 79.62 207 ALA A N 1
ATOM 1498 C CA . ALA A 1 207 ? -14.267 -15.415 36.202 1.00 79.62 207 ALA A CA 1
ATOM 1499 C C . ALA A 1 207 ? -15.462 -16.340 35.897 1.00 79.62 207 ALA A C 1
ATOM 1501 O O . ALA A 1 207 ? -16.034 -16.940 36.818 1.00 79.62 207 ALA A O 1
ATOM 1502 N N . VAL A 1 208 ? -15.802 -16.522 34.616 1.00 82.94 208 VAL A N 1
ATOM 1503 C CA . VAL A 1 208 ? -16.867 -17.440 34.171 1.00 82.94 208 VAL A CA 1
ATOM 1504 C C . VAL A 1 208 ? -16.516 -18.893 34.502 1.00 82.94 208 VAL A C 1
ATOM 1506 O O . VAL A 1 208 ? -17.321 -19.590 35.128 1.00 82.94 208 VAL A O 1
ATOM 1509 N N . ALA A 1 209 ? -15.299 -19.340 34.182 1.00 82.00 209 ALA A N 1
ATOM 1510 C CA . ALA A 1 209 ? -14.836 -20.695 34.482 1.00 82.00 209 ALA A CA 1
ATOM 1511 C C . ALA A 1 209 ? -14.884 -21.002 35.990 1.00 82.00 209 ALA A C 1
ATOM 1513 O O . ALA A 1 209 ? -15.338 -22.074 36.410 1.00 82.00 209 ALA A O 1
ATOM 1514 N N . ARG A 1 210 ? -14.486 -20.043 36.838 1.00 80.69 210 ARG A N 1
ATOM 1515 C CA . ARG A 1 210 ? -14.561 -20.177 38.302 1.00 80.69 210 ARG A CA 1
ATOM 1516 C C . ARG A 1 210 ? -16.004 -20.293 38.799 1.00 80.69 210 ARG A C 1
ATOM 1518 O O . ARG A 1 210 ? -16.267 -21.069 39.723 1.00 80.69 210 ARG A O 1
ATOM 1525 N N . LYS A 1 211 ? -16.941 -19.557 38.194 1.00 78.94 211 LYS A N 1
ATOM 1526 C CA . LYS A 1 211 ? -18.371 -19.619 38.535 1.00 78.94 211 LYS A CA 1
ATOM 1527 C C . LYS A 1 211 ? -18.990 -20.965 38.146 1.00 78.94 211 LYS A C 1
ATOM 1529 O O . LYS A 1 211 ? -19.659 -21.579 38.978 1.00 78.94 211 LYS A O 1
ATOM 1534 N N . LEU A 1 212 ? -18.697 -21.466 36.944 1.00 76.00 212 LEU A N 1
ATOM 1535 C CA . LEU A 1 212 ? -19.172 -22.773 36.470 1.00 76.00 212 LEU A CA 1
ATOM 1536 C C . LEU A 1 212 ? -18.651 -23.929 37.342 1.00 76.00 212 LEU A C 1
ATOM 1538 O O . LEU A 1 212 ? -19.426 -24.800 37.739 1.00 76.00 212 LEU A O 1
ATOM 1542 N N . ARG A 1 213 ? -17.376 -23.893 37.757 1.00 72.38 213 ARG A N 1
ATOM 1543 C CA . ARG A 1 213 ? -16.805 -24.901 38.675 1.00 72.38 213 ARG A CA 1
ATOM 1544 C C . ARG A 1 213 ? -17.456 -24.903 40.062 1.00 72.38 213 ARG A C 1
ATOM 1546 O O . ARG A 1 213 ? -17.620 -25.965 40.661 1.00 72.38 213 ARG A O 1
ATOM 1553 N N . ARG A 1 214 ? -17.831 -23.735 40.598 1.00 65.56 214 ARG A N 1
ATOM 1554 C CA . ARG A 1 214 ? -18.538 -23.652 41.891 1.00 65.56 214 ARG A CA 1
ATOM 1555 C C . ARG A 1 214 ? -19.954 -24.220 41.805 1.00 65.56 214 ARG A C 1
ATOM 1557 O O . ARG A 1 214 ? -20.351 -24.932 42.720 1.00 65.56 214 ARG A O 1
ATOM 1564 N N . SER A 1 215 ? -20.659 -23.967 40.704 1.00 57.47 215 SER A N 1
ATOM 1565 C CA . SER A 1 215 ? -21.991 -24.525 40.433 1.00 57.47 215 SER A CA 1
ATOM 1566 C C . SER A 1 215 ? -21.980 -26.058 40.417 1.00 57.47 215 SER A C 1
ATOM 1568 O O . SER A 1 215 ? -22.781 -26.694 41.096 1.00 57.47 215 SER A O 1
ATOM 1570 N N . GLN A 1 216 ? -21.015 -26.669 39.723 1.00 58.16 216 GLN A N 1
ATOM 1571 C CA . GLN A 1 216 ? -20.904 -28.132 39.650 1.00 58.16 216 GLN A CA 1
ATOM 1572 C C . GLN A 1 216 ? -20.552 -28.791 40.991 1.00 58.16 216 GLN A C 1
ATOM 1574 O O . GLN A 1 216 ? -21.026 -29.886 41.279 1.00 58.16 216 GLN A O 1
ATOM 1579 N N . ARG A 1 217 ? -19.749 -28.133 41.840 1.00 57.19 217 ARG A N 1
ATOM 1580 C CA . ARG A 1 217 ? -19.448 -28.644 43.191 1.00 57.19 217 ARG A CA 1
ATOM 1581 C C . ARG A 1 217 ? -20.660 -28.647 44.119 1.00 57.19 217 ARG A C 1
ATOM 1583 O O . ARG A 1 217 ? -20.693 -29.464 45.030 1.00 57.19 217 ARG A O 1
ATOM 1590 N N . TRP A 1 218 ? -21.616 -27.746 43.907 1.00 53.69 218 TRP A N 1
ATOM 1591 C CA . TRP A 1 218 ? -22.842 -27.678 44.705 1.00 53.69 218 TRP A CA 1
ATOM 1592 C C . TRP A 1 218 ? -23.915 -28.667 44.246 1.00 53.69 218 TRP A C 1
ATOM 1594 O O . TRP A 1 218 ? -24.710 -29.077 45.072 1.00 53.69 218 TRP A O 1
ATOM 1604 N N . GLN A 1 219 ? -23.920 -29.089 42.978 1.00 52.66 219 GLN A N 1
ATOM 1605 C CA . GLN A 1 219 ? -24.835 -30.137 42.495 1.00 52.66 219 GLN A CA 1
ATOM 1606 C C . GLN A 1 219 ? -24.342 -31.573 42.740 1.00 52.66 219 GLN A C 1
ATOM 1608 O O . GLN A 1 219 ? -25.075 -32.521 42.487 1.00 52.66 219 GLN A O 1
ATOM 1613 N N . ARG A 1 220 ? -23.097 -31.749 43.201 1.00 52.25 220 ARG A N 1
ATOM 1614 C CA . ARG A 1 220 ? -22.526 -33.056 43.580 1.00 52.25 220 ARG A CA 1
ATOM 1615 C C . ARG A 1 220 ? -22.535 -33.312 45.095 1.00 52.25 220 ARG A C 1
ATOM 1617 O O . ARG A 1 220 ? -21.905 -34.266 45.542 1.00 52.25 220 ARG A O 1
ATOM 1624 N N . LYS A 1 221 ? -23.187 -32.449 45.870 1.00 48.66 221 LYS A N 1
ATOM 1625 C CA . LYS A 1 221 ? -23.498 -32.652 47.288 1.00 48.66 221 LYS A CA 1
ATOM 1626 C C . LYS A 1 221 ? -25.005 -32.722 47.441 1.00 48.66 221 LYS A C 1
ATOM 1628 O O . LYS A 1 221 ? -25.433 -33.470 48.337 1.00 48.66 221 LYS A O 1
#

Sequence (221 aa):
MKLPGTFRVTGFFLLTCCFNIPRVRADGPIPITGTGYLGSDSAAFFITSPDGSFSASSAAKGWSSLWGICLQGEVCDATKVIPVQGPTNGQSGGSLNGVGAEILRGGITFAGSIFIPPAAPFEDVTLAVPITFEGELSGFQGFFTVEPTLVWSVSVSGTGNLTLLGFGAPSSPPLDVFRIGYYSYSGTATPIPEPGTLTLFAIGAMAVARKLRRSQRWQRK

Secondary structure (DSSP, 8-state):
-PPPTHHHHHHHHHHHHHHSS-------PEEEEEEEEEETTEEEEEEE-TTSSEEEEEEEES--S-SEEEETTS-B---EEEEPP-TTSEEEEEEETTEEESEEEEEEEEEEPPB-----TTSEEEEEEEEEEEEEEEEEE-TTSSSPEEEEEEEEEEEEEEEEEEEEE--SS-EEEEEEEEEEEEEEEEE---HHHHHHHHHHHHHHHHHHHHHHHHHT-

Mean predicted aligned error: 11.56 Å

Radius of gyration: 25.12 Å; Cα contacts (8 Å, |Δi|>4): 523; chains: 1; bounding box: 61×51×76 Å